Protein AF-Q2LUS8-F1 (afdb_monomer)

Structure (mmCIF, N/CA/C/O backbone):
data_AF-Q2LUS8-F1
#
_entry.id   AF-Q2LUS8-F1
#
loop_
_atom_site.group_PDB
_atom_site.id
_atom_site.type_symbol
_atom_site.label_atom_id
_atom_site.label_alt_id
_atom_site.label_comp_id
_atom_site.label_asym_id
_atom_site.label_entity_id
_atom_site.label_seq_id
_atom_site.pdbx_PDB_ins_code
_atom_site.Cartn_x
_atom_site.Cartn_y
_atom_site.Cartn_z
_atom_site.occupancy
_atom_site.B_iso_or_equiv
_atom_site.auth_seq_id
_atom_site.auth_comp_id
_atom_site.auth_asym_id
_atom_site.auth_atom_id
_atom_site.pdbx_PDB_model_num
ATOM 1 N N . MET A 1 1 ? 7.870 -76.734 79.890 1.00 42.75 1 MET A N 1
ATOM 2 C CA . MET A 1 1 ? 8.758 -75.684 79.364 1.00 42.75 1 MET A CA 1
ATOM 3 C C . MET A 1 1 ? 8.454 -75.514 77.888 1.00 42.75 1 MET A C 1
ATOM 5 O O . MET A 1 1 ? 8.324 -76.515 77.198 1.00 42.75 1 MET A O 1
ATOM 9 N N . ASP A 1 2 ? 8.284 -74.248 77.516 1.00 36.53 2 ASP A N 1
ATOM 10 C CA . ASP A 1 2 ? 8.376 -73.627 76.187 1.00 36.53 2 ASP A CA 1
ATOM 11 C C . ASP A 1 2 ? 7.211 -73.728 75.176 1.00 36.53 2 ASP A C 1
ATOM 13 O O . ASP A 1 2 ? 7.071 -74.654 74.388 1.00 36.53 2 ASP A O 1
ATOM 17 N N . LEU A 1 3 ? 6.366 -72.685 75.254 1.00 45.69 3 LEU A N 1
ATOM 18 C CA . LEU A 1 3 ? 5.931 -71.745 74.200 1.00 45.69 3 LEU A CA 1
ATOM 19 C C . LEU A 1 3 ? 6.165 -72.134 72.721 1.00 45.69 3 LEU A C 1
ATOM 21 O O . LEU A 1 3 ? 7.303 -72.250 72.280 1.00 45.69 3 LEU A O 1
ATOM 25 N N . SER A 1 4 ? 5.114 -72.067 71.889 1.00 40.78 4 SER A N 1
ATOM 26 C CA . SER A 1 4 ? 4.912 -70.934 70.956 1.00 40.78 4 SER A CA 1
ATOM 27 C C . SER A 1 4 ? 3.807 -71.168 69.903 1.00 40.78 4 SER A C 1
ATOM 29 O O . SER A 1 4 ? 3.606 -72.263 69.391 1.00 40.78 4 SER A O 1
ATOM 31 N N . THR A 1 5 ? 3.176 -70.049 69.526 1.00 45.41 5 THR A N 1
ATOM 32 C CA . THR A 1 5 ? 2.625 -69.746 68.189 1.00 45.41 5 THR A CA 1
ATOM 33 C C . THR A 1 5 ? 1.206 -70.227 67.851 1.00 45.41 5 THR A C 1
ATOM 35 O O . THR A 1 5 ? 0.986 -71.190 67.123 1.00 45.41 5 THR A O 1
ATOM 38 N N . SER A 1 6 ? 0.218 -69.432 68.274 1.00 44.56 6 SER A N 1
ATOM 39 C CA . SER A 1 6 ? -1.113 -69.363 67.662 1.00 44.56 6 SER A CA 1
ATOM 40 C C . SER A 1 6 ? -1.057 -68.585 66.338 1.00 44.56 6 SER A C 1
ATOM 42 O O . SER A 1 6 ? -0.782 -67.384 66.330 1.00 44.56 6 SER A O 1
ATOM 44 N N . ALA A 1 7 ? -1.350 -69.250 65.221 1.00 47.91 7 ALA A N 1
ATOM 45 C CA . ALA A 1 7 ? -1.554 -68.614 63.923 1.00 47.91 7 ALA A CA 1
ATOM 46 C C . ALA A 1 7 ? -2.951 -67.964 63.857 1.00 47.91 7 ALA A C 1
ATOM 48 O O . ALA A 1 7 ? -3.967 -68.653 63.924 1.00 47.91 7 ALA A O 1
ATOM 49 N N . VAL A 1 8 ? -3.005 -66.636 63.716 1.00 59.91 8 VAL A N 1
ATOM 50 C CA . VAL A 1 8 ? -4.236 -65.864 63.459 1.00 59.91 8 VAL A CA 1
ATOM 51 C C . VAL A 1 8 ? -4.336 -65.580 61.947 1.00 59.91 8 VAL A C 1
ATOM 53 O O . VAL A 1 8 ? -3.349 -65.136 61.356 1.00 59.91 8 VAL A O 1
ATOM 56 N N . PRO A 1 9 ? -5.483 -65.833 61.282 1.00 49.66 9 PRO A N 1
ATOM 57 C CA . PRO A 1 9 ? -5.596 -65.754 59.827 1.00 49.66 9 PRO A CA 1
ATOM 58 C C . PRO A 1 9 ? -5.693 -64.307 59.315 1.00 49.66 9 PRO A C 1
ATOM 60 O O . PRO A 1 9 ? -6.540 -63.513 59.719 1.00 49.66 9 PRO A O 1
ATOM 63 N N . ASN A 1 10 ? -4.825 -63.988 58.356 1.00 56.81 10 ASN A N 1
ATOM 64 C CA . ASN A 1 10 ? -4.546 -62.653 57.827 1.00 56.81 10 ASN A CA 1
ATOM 65 C C . ASN A 1 10 ? -5.440 -62.294 56.611 1.00 56.81 10 ASN A C 1
ATOM 67 O O . ASN A 1 10 ? -4.949 -61.911 55.550 1.00 56.81 10 ASN A O 1
ATOM 71 N N . SER A 1 11 ? -6.764 -62.475 56.711 1.00 56.03 11 SER A N 1
ATOM 72 C CA . SER A 1 11 ? -7.707 -62.273 55.584 1.00 56.03 11 SER A CA 1
ATOM 73 C C . SER A 1 11 ? -8.460 -60.934 55.607 1.00 56.03 11 SER A C 1
ATOM 75 O O . SER A 1 11 ? -9.005 -60.509 54.588 1.00 56.03 11 SER A O 1
ATOM 77 N N . VAL A 1 12 ? -8.453 -60.221 56.738 1.00 56.09 12 VAL A N 1
ATOM 78 C CA . VAL A 1 12 ? -9.223 -58.974 56.923 1.00 56.09 12 VAL A CA 1
ATOM 79 C C . VAL A 1 12 ? -8.553 -57.767 56.249 1.00 56.09 12 VAL A C 1
ATOM 81 O O . VAL A 1 12 ? -9.235 -56.857 55.775 1.00 56.09 12 VAL A O 1
ATOM 84 N N . HIS A 1 13 ? -7.221 -57.771 56.128 1.00 52.59 13 HIS A N 1
ATOM 85 C CA . HIS A 1 13 ? -6.472 -56.665 55.523 1.00 52.59 13 HIS A CA 1
ATOM 86 C C . HIS A 1 13 ? -6.727 -56.536 54.010 1.00 52.59 13 HIS A C 1
ATOM 88 O O . HIS A 1 13 ? -6.965 -55.432 53.525 1.00 52.59 13 HIS A O 1
ATOM 94 N N . LYS A 1 14 ? -6.794 -57.647 53.262 1.00 50.94 14 LYS A N 1
ATOM 95 C CA . LYS A 1 14 ? -6.906 -57.643 51.787 1.00 50.94 14 LYS A CA 1
ATOM 96 C C . LYS A 1 14 ? -8.227 -57.045 51.268 1.00 50.94 14 LYS A C 1
ATOM 98 O O . LYS A 1 14 ? -8.235 -56.336 50.266 1.00 50.94 14 LYS A O 1
ATOM 103 N N . ILE A 1 15 ? -9.332 -57.265 51.988 1.00 57.66 15 ILE A N 1
ATOM 104 C CA . ILE A 1 15 ? -10.677 -56.774 51.626 1.00 57.66 15 ILE A CA 1
ATOM 105 C C . ILE A 1 15 ? -10.794 -55.253 51.838 1.00 57.66 15 ILE A C 1
ATOM 107 O O . ILE A 1 15 ? -11.500 -54.567 51.094 1.00 57.66 15 ILE A O 1
ATOM 111 N N . ARG A 1 16 ? -10.082 -54.708 52.837 1.00 57.47 16 ARG A N 1
ATOM 112 C CA . ARG A 1 16 ? -10.076 -53.269 53.138 1.00 57.47 16 ARG A CA 1
ATOM 113 C C . ARG A 1 16 ? -9.370 -52.474 52.031 1.00 57.47 16 ARG A C 1
ATOM 115 O O . ARG A 1 16 ? -9.898 -51.442 51.629 1.00 57.47 16 ARG A O 1
ATOM 122 N N . TYR A 1 17 ? -8.249 -52.971 51.496 1.00 56.69 17 TYR A N 1
ATOM 123 C CA . TYR A 1 17 ? -7.491 -52.295 50.429 1.00 56.69 17 TYR A CA 1
ATOM 124 C C . TYR A 1 17 ? -8.217 -52.294 49.074 1.00 56.69 17 TYR A C 1
ATOM 126 O O . TYR A 1 17 ? -8.206 -51.277 48.392 1.00 56.69 17 TYR A O 1
ATOM 134 N N . GLU A 1 18 ? -8.927 -53.368 48.714 1.00 61.41 18 GLU A N 1
ATOM 135 C CA . GLU A 1 18 ? -9.781 -53.433 47.510 1.00 61.41 18 GLU A CA 1
ATOM 136 C C . GLU A 1 18 ? -10.889 -52.366 47.517 1.00 61.41 18 GLU A C 1
ATOM 138 O O . GLU A 1 18 ? -11.109 -51.671 46.524 1.00 61.41 18 GLU A O 1
ATOM 143 N N . LYS A 1 19 ? -11.587 -52.209 48.652 1.00 63.19 19 LYS A N 1
ATOM 144 C CA . LYS A 1 19 ? -12.642 -51.194 48.803 1.00 63.19 19 LYS A CA 1
ATOM 145 C C . LYS A 1 19 ? -12.072 -49.775 48.847 1.00 63.19 19 LYS A C 1
ATOM 147 O O . LYS A 1 19 ? -12.666 -48.877 48.258 1.00 63.19 19 LYS A O 1
ATOM 152 N N . LEU A 1 20 ? -10.923 -49.582 49.497 1.00 67.19 20 LEU A N 1
ATOM 153 C CA . LEU A 1 20 ? -10.259 -48.280 49.591 1.00 67.19 20 LEU A CA 1
ATOM 154 C C . LEU A 1 20 ? -9.717 -47.818 48.229 1.00 67.19 20 LEU A C 1
ATOM 156 O O . LEU A 1 20 ? -9.876 -46.654 47.880 1.00 67.19 20 LEU A O 1
ATOM 160 N N . ASN A 1 21 ? -9.168 -48.736 47.426 1.00 66.12 21 ASN A N 1
ATOM 161 C CA . ASN A 1 21 ? -8.675 -48.438 46.081 1.00 66.12 21 ASN A CA 1
ATOM 162 C C . ASN A 1 21 ? -9.827 -48.148 45.103 1.00 66.12 21 ASN A C 1
ATOM 164 O O . ASN A 1 21 ? -9.729 -47.236 44.291 1.00 66.12 21 ASN A O 1
ATOM 168 N N . LYS A 1 22 ? -10.968 -48.844 45.233 1.00 71.31 22 LYS A N 1
ATOM 169 C CA . LYS A 1 22 ? -12.183 -48.541 44.452 1.00 71.31 22 LYS A CA 1
ATOM 170 C C . LYS A 1 22 ? -12.747 -47.156 44.777 1.00 71.31 22 LYS A C 1
ATOM 172 O O . LYS A 1 22 ? -13.103 -46.427 43.859 1.00 71.31 22 LYS A O 1
ATOM 177 N N . ILE A 1 23 ? -12.774 -46.764 46.053 1.00 78.69 23 ILE A N 1
ATOM 178 C CA . ILE A 1 23 ? -13.203 -45.418 46.469 1.00 78.69 23 ILE A CA 1
ATOM 179 C C . ILE A 1 23 ? -12.213 -44.349 45.979 1.00 78.69 23 ILE A C 1
ATOM 181 O O . ILE A 1 23 ? -12.643 -43.315 45.476 1.00 78.69 23 ILE A O 1
ATOM 185 N N . LEU A 1 24 ? -10.904 -44.616 46.048 1.00 76.06 24 LEU A N 1
ATOM 186 C CA . LEU A 1 24 ? -9.863 -43.717 45.542 1.00 76.06 24 LEU A CA 1
ATOM 187 C C . LEU A 1 24 ? -9.954 -43.529 44.017 1.00 76.06 24 LEU A C 1
ATOM 189 O O . LEU A 1 24 ? -9.860 -42.403 43.535 1.00 76.06 24 LEU A O 1
ATOM 193 N N . CYS A 1 25 ? -10.208 -44.602 43.261 1.00 69.94 25 CYS A N 1
ATOM 194 C CA . CYS A 1 25 ? -10.426 -44.532 41.816 1.00 69.94 25 CYS A CA 1
ATOM 195 C C . CYS A 1 25 ? -11.692 -43.741 41.464 1.00 69.94 25 CYS A C 1
ATOM 197 O O . CYS A 1 25 ? -11.656 -42.924 40.550 1.00 69.94 25 CYS A O 1
ATOM 199 N N . VAL A 1 26 ? -12.794 -43.929 42.198 1.00 77.69 26 VAL A N 1
ATOM 200 C CA . VAL A 1 26 ? -14.031 -43.161 41.970 1.00 77.69 26 VAL A CA 1
ATOM 201 C C . VAL A 1 26 ? -13.826 -41.676 42.294 1.00 77.69 26 VAL A C 1
ATOM 203 O O . VAL A 1 26 ? -14.297 -40.829 41.541 1.00 77.69 26 VAL A O 1
ATOM 206 N N . LEU A 1 27 ? -13.063 -41.346 43.343 1.00 72.75 27 LEU A N 1
ATOM 207 C CA . LEU A 1 27 ? -12.719 -39.963 43.694 1.00 72.75 27 LEU A CA 1
ATOM 208 C C . LEU A 1 27 ? -11.834 -39.294 42.623 1.00 72.75 27 LEU A C 1
ATOM 210 O O . LEU A 1 27 ? -12.064 -38.141 42.271 1.00 72.75 27 LEU A O 1
ATOM 214 N N . LEU A 1 28 ? -10.863 -40.027 42.064 1.00 67.75 28 LEU A N 1
ATOM 215 C CA . LEU A 1 28 ? -10.000 -39.560 40.969 1.00 67.75 28 LEU A CA 1
ATOM 216 C C . LEU A 1 28 ? -10.775 -39.332 39.662 1.00 67.75 28 LEU A C 1
ATOM 218 O O . LEU A 1 28 ? -10.501 -38.370 38.948 1.00 67.75 28 LEU A O 1
ATOM 222 N N . ILE A 1 29 ? -11.771 -40.172 39.368 1.00 70.81 29 ILE A N 1
ATOM 223 C CA . ILE A 1 29 ? -12.634 -40.020 38.186 1.00 70.81 29 ILE A CA 1
ATOM 224 C C . ILE A 1 29 ? -13.605 -38.840 38.363 1.00 70.81 29 ILE A C 1
ATOM 226 O O . ILE A 1 29 ? -13.827 -38.084 37.418 1.00 70.81 29 ILE A O 1
ATOM 230 N N . LEU A 1 30 ? -14.135 -38.626 39.573 1.00 65.94 30 LEU A N 1
ATOM 231 C CA . LEU A 1 30 ? -15.033 -37.505 39.876 1.00 65.94 30 LEU A CA 1
ATOM 232 C C . LEU A 1 30 ? -14.304 -36.148 39.838 1.00 65.94 30 LEU A C 1
ATOM 234 O O . LEU A 1 30 ? -14.882 -35.153 39.408 1.00 65.94 30 LEU A O 1
ATOM 238 N N . LEU A 1 31 ? -13.025 -36.114 40.231 1.00 64.06 31 LEU A N 1
ATOM 239 C CA . LEU A 1 31 ? -12.189 -34.910 40.180 1.00 64.06 31 LEU A CA 1
ATOM 240 C C . LEU A 1 31 ? -11.761 -34.551 38.743 1.00 64.06 31 LEU A C 1
ATOM 242 O O . LEU A 1 31 ? -11.597 -33.376 38.427 1.00 64.06 31 LEU A O 1
ATOM 246 N N . GLY A 1 32 ? -11.637 -35.543 37.854 1.00 59.97 32 GLY A N 1
ATOM 247 C CA . GLY A 1 32 ? -11.350 -35.328 36.431 1.00 59.97 32 GLY A CA 1
ATOM 248 C C . GLY A 1 32 ? -12.533 -34.777 35.624 1.00 59.97 32 GLY A C 1
ATOM 249 O O . GLY A 1 32 ? -12.320 -34.128 34.603 1.00 59.97 32 GLY A O 1
ATOM 250 N N . LEU A 1 33 ? -13.772 -34.985 36.087 1.00 61.69 33 LEU A N 1
ATOM 251 C CA . LEU A 1 33 ? -14.990 -34.544 35.391 1.00 61.69 33 LEU A CA 1
ATOM 252 C C . LEU A 1 33 ? -15.365 -33.073 35.663 1.00 61.69 33 LEU A C 1
ATOM 254 O O . LEU A 1 33 ? -16.244 -32.532 34.998 1.00 61.69 33 LEU A O 1
ATOM 258 N N . ALA A 1 34 ? -14.710 -32.426 36.632 1.00 53.97 34 ALA A N 1
ATOM 259 C CA . ALA A 1 34 ? -14.993 -31.050 37.043 1.00 53.97 34 ALA A CA 1
ATOM 260 C C . ALA A 1 34 ? -14.075 -30.003 36.389 1.00 53.97 34 ALA A C 1
ATOM 262 O O . ALA A 1 34 ? -14.151 -28.828 36.742 1.00 53.97 34 ALA A O 1
ATOM 263 N N . CYS A 1 35 ? -13.215 -30.398 35.447 1.00 55.38 35 CYS A N 1
ATOM 264 C CA . CYS A 1 35 ? -12.442 -29.443 34.666 1.00 55.38 35 CYS A CA 1
ATOM 265 C C . CYS A 1 35 ? -13.260 -29.063 33.423 1.00 55.38 35 CYS A C 1
ATOM 267 O O . CYS A 1 35 ? -13.308 -29.854 32.475 1.00 55.38 35 CYS A O 1
ATOM 269 N N . PRO A 1 36 ? -13.928 -27.892 33.378 1.00 56.94 36 PRO A N 1
ATOM 270 C CA . PRO A 1 36 ? -14.343 -27.359 32.099 1.00 56.94 36 PRO A CA 1
ATOM 271 C C . PRO A 1 36 ? -13.056 -27.121 31.309 1.00 56.94 36 PRO A C 1
ATOM 2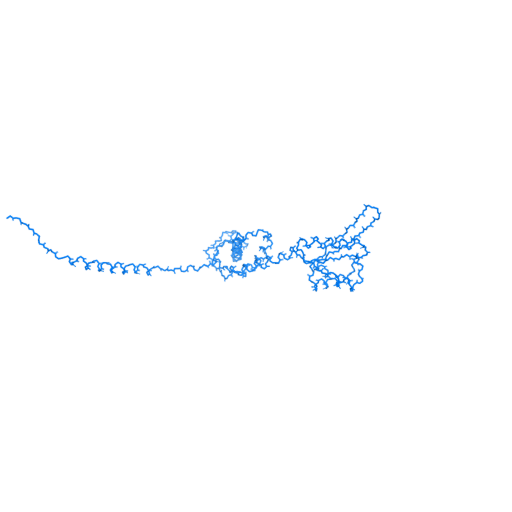73 O O . PRO A 1 36 ? -12.282 -26.211 31.602 1.00 56.94 36 PRO A O 1
ATOM 276 N N . VAL A 1 37 ? -12.805 -27.978 30.320 1.00 58.34 37 VAL A N 1
ATOM 277 C CA . VAL A 1 37 ? -11.889 -27.685 29.220 1.00 58.34 37 VAL A CA 1
ATOM 278 C C . VAL A 1 37 ? -12.511 -26.510 28.482 1.00 58.34 37 VAL A C 1
ATOM 280 O O . VAL A 1 37 ? -13.276 -26.659 27.530 1.00 58.34 37 VAL A O 1
ATOM 283 N N . SER A 1 38 ? -12.250 -25.314 29.000 1.00 57.94 38 SER A N 1
ATOM 284 C CA . SER A 1 38 ? -12.479 -24.071 28.298 1.00 57.94 38 SER A CA 1
ATOM 285 C C . SER A 1 38 ? -11.564 -24.133 27.090 1.00 57.94 38 SER A C 1
ATOM 287 O O . SER A 1 38 ? -10.375 -23.834 27.180 1.00 57.94 38 SER A O 1
ATOM 289 N N . ASN A 1 39 ? -12.109 -24.604 25.968 1.00 52.81 39 ASN A N 1
ATOM 290 C CA . ASN A 1 39 ? -11.510 -24.417 24.663 1.00 52.81 39 ASN A CA 1
ATOM 291 C C . ASN A 1 39 ? -11.383 -22.906 24.478 1.00 52.81 39 ASN A C 1
ATOM 293 O O . ASN A 1 39 ? -12.320 -22.238 24.038 1.00 52.81 39 ASN A O 1
ATOM 297 N N . ALA A 1 40 ? -10.229 -22.362 24.858 1.00 46.66 40 ALA A N 1
ATOM 298 C CA . ALA A 1 40 ? -9.765 -21.086 24.369 1.00 46.66 40 ALA A CA 1
ATOM 299 C C . ALA A 1 40 ? -9.553 -21.288 22.870 1.00 46.66 40 ALA A C 1
ATOM 301 O O . ALA A 1 40 ? -8.467 -21.629 22.405 1.00 46.66 40 ALA A O 1
ATOM 302 N N . TYR A 1 41 ? -10.640 -21.153 22.107 1.00 48.94 41 TYR A N 1
ATOM 303 C CA . TYR A 1 41 ? -10.535 -20.801 20.708 1.00 48.94 41 TYR A CA 1
ATOM 304 C C . TYR A 1 41 ? -9.582 -19.619 20.676 1.00 48.94 41 TYR A C 1
ATOM 306 O O . TYR A 1 41 ? -9.842 -18.617 21.341 1.00 48.94 41 TYR A O 1
ATOM 314 N N . ALA A 1 42 ? -8.465 -19.777 19.970 1.00 50.34 42 ALA A N 1
ATOM 315 C CA . ALA A 1 42 ? -7.565 -18.692 19.641 1.00 50.34 42 ALA A CA 1
ATOM 316 C C . ALA A 1 42 ? -8.385 -17.644 18.881 1.00 50.34 42 ALA A C 1
ATOM 318 O O . ALA A 1 42 ? -8.548 -17.706 17.664 1.00 50.34 42 ALA A O 1
ATOM 319 N N . ARG A 1 43 ? -9.032 -16.755 19.630 1.00 55.66 43 ARG A N 1
ATOM 320 C CA . ARG A 1 43 ? -9.798 -15.653 19.094 1.00 55.66 43 ARG A CA 1
ATOM 321 C C . ARG A 1 43 ? -8.779 -14.555 18.877 1.00 55.66 43 ARG A C 1
ATOM 323 O O . ARG A 1 43 ? -8.037 -14.218 19.796 1.00 55.66 43 ARG A O 1
ATOM 330 N N . ASN A 1 44 ? -8.711 -14.036 17.657 1.00 71.00 44 ASN A N 1
ATOM 331 C CA . ASN A 1 44 ? -7.841 -12.916 17.307 1.00 71.00 44 ASN A CA 1
ATOM 332 C C . ASN A 1 44 ? -8.444 -11.615 17.859 1.00 71.00 44 ASN A C 1
ATOM 334 O O . ASN A 1 44 ? -8.741 -10.680 17.115 1.00 71.00 44 ASN A O 1
ATOM 338 N N . GLN A 1 45 ? -8.678 -11.604 19.170 1.00 84.62 45 GLN A N 1
ATOM 339 C CA . GLN A 1 45 ? -9.166 -10.470 19.923 1.00 84.62 45 GLN A CA 1
ATOM 340 C C . GLN A 1 45 ? -7.988 -9.594 20.307 1.00 84.62 45 GLN A C 1
ATOM 342 O O . GLN A 1 45 ? -6.999 -10.060 20.873 1.00 84.62 45 GLN A O 1
ATOM 347 N N . VAL A 1 46 ? -8.099 -8.312 19.981 1.00 90.88 46 VAL A N 1
ATOM 348 C CA . VAL A 1 46 ? -7.111 -7.307 20.349 1.00 90.88 46 VAL A CA 1
ATOM 349 C C . VAL A 1 46 ? -7.802 -6.169 21.064 1.00 90.88 46 VAL A C 1
ATOM 351 O O . VAL A 1 46 ? -8.790 -5.614 20.584 1.00 90.88 46 VAL A O 1
ATOM 354 N N . THR A 1 47 ? -7.247 -5.811 22.216 1.00 92.62 47 THR A N 1
ATOM 355 C CA . THR A 1 47 ? -7.687 -4.653 22.984 1.00 92.62 47 THR A CA 1
ATOM 356 C C . THR A 1 47 ? -6.977 -3.399 22.490 1.00 92.62 47 THR A C 1
ATOM 358 O O . THR A 1 47 ? -5.742 -3.358 22.382 1.00 92.62 47 THR A O 1
ATOM 361 N N . ALA A 1 48 ? -7.742 -2.353 22.200 1.00 93.31 48 ALA A N 1
ATOM 362 C CA . ALA A 1 48 ? -7.216 -1.074 21.752 1.00 93.31 48 ALA A CA 1
ATOM 363 C C . ALA A 1 48 ? -7.985 0.098 22.347 1.00 93.31 48 ALA A C 1
ATOM 365 O O . ALA A 1 48 ? -9.201 0.041 22.516 1.00 93.31 48 ALA A O 1
ATOM 366 N N . ASP A 1 49 ? -7.243 1.165 22.613 1.00 94.31 49 ASP A N 1
ATOM 367 C CA . ASP A 1 49 ? -7.781 2.416 23.121 1.00 94.31 49 ASP A CA 1
ATOM 368 C C . ASP A 1 49 ? -7.929 3.395 21.966 1.00 94.31 49 ASP A C 1
ATOM 370 O O . ASP A 1 49 ? -7.105 3.400 21.050 1.00 94.31 49 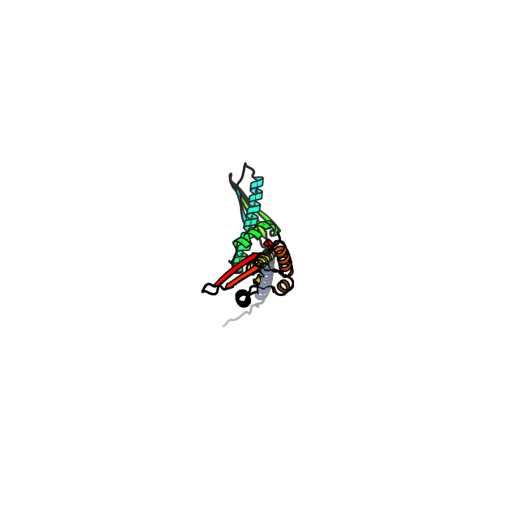ASP A O 1
ATOM 374 N N . GLY A 1 50 ? -8.962 4.223 22.007 1.00 92.94 50 GLY A N 1
ATOM 375 C CA . GLY A 1 50 ? -9.184 5.299 21.057 1.00 92.94 50 GLY A CA 1
ATOM 376 C C . GLY A 1 50 ? -9.643 6.560 21.755 1.00 92.94 50 GLY A C 1
ATOM 377 O O . GLY A 1 50 ? -10.298 6.512 22.796 1.00 92.94 50 GLY A O 1
ATOM 378 N N . MET A 1 51 ? -9.266 7.695 21.177 1.00 93.00 51 MET A N 1
ATOM 379 C CA . MET A 1 51 ? -9.541 9.012 21.739 1.00 93.00 51 MET A CA 1
ATOM 380 C C . MET A 1 51 ? -10.096 9.949 20.675 1.00 93.00 51 MET A C 1
ATOM 382 O O . MET A 1 51 ? -9.698 9.894 19.509 1.00 93.00 51 MET A O 1
ATOM 386 N N . ALA A 1 52 ? -10.994 10.839 21.084 1.00 92.19 52 ALA A N 1
ATOM 387 C CA . ALA A 1 52 ? -11.487 11.919 20.244 1.00 92.19 52 ALA A CA 1
ATOM 388 C C . ALA A 1 52 ? -11.804 13.168 21.065 1.00 92.19 52 ALA A C 1
ATOM 390 O O . ALA A 1 52 ? -12.349 13.088 22.164 1.00 92.19 52 ALA A O 1
ATOM 391 N N . THR A 1 53 ? -11.497 14.333 20.500 1.00 90.19 53 THR A N 1
ATOM 392 C CA . THR A 1 53 ? -11.820 15.628 21.104 1.00 90.19 53 THR A CA 1
ATOM 393 C C . THR A 1 53 ? -13.318 15.905 21.023 1.00 90.19 53 THR A C 1
ATOM 395 O O . THR A 1 53 ? -13.955 15.679 19.985 1.00 90.19 53 THR A O 1
ATOM 398 N N . ILE A 1 54 ? -13.879 16.428 22.111 1.00 85.75 54 ILE A N 1
ATOM 399 C CA . ILE A 1 54 ? -15.281 16.832 22.184 1.00 85.75 54 ILE A CA 1
ATOM 400 C C . ILE A 1 54 ? -15.398 18.255 21.631 1.00 85.75 54 ILE A C 1
ATOM 402 O O . ILE A 1 54 ? -14.949 19.220 22.235 1.00 85.75 54 ILE A O 1
ATOM 406 N N . HIS A 1 55 ? -16.034 18.412 20.469 1.00 84.31 55 HIS A N 1
ATOM 407 C CA . HIS A 1 55 ? -16.309 19.736 19.903 1.00 84.31 55 HIS A CA 1
ATOM 408 C C . HIS A 1 55 ? -17.760 20.144 20.161 1.00 84.31 55 HIS A C 1
ATOM 410 O O . HIS A 1 55 ? -18.683 19.391 19.848 1.00 84.31 55 HIS A O 1
ATOM 416 N N . ASN A 1 56 ? -17.969 21.358 20.684 1.00 81.00 56 ASN A N 1
ATOM 417 C CA . ASN A 1 56 ? -19.295 21.947 20.925 1.00 81.00 56 ASN A CA 1
ATOM 418 C C . ASN A 1 56 ? -20.217 21.069 21.797 1.00 81.00 56 ASN A C 1
ATOM 420 O O . ASN A 1 56 ? -21.407 20.952 21.508 1.00 81.00 56 ASN A O 1
ATOM 424 N N . SER A 1 57 ? -19.661 20.398 22.813 1.00 77.81 57 SER A N 1
ATOM 425 C CA . SER A 1 57 ? -20.396 19.490 23.715 1.00 77.81 57 SER A CA 1
ATOM 426 C C . SER A 1 57 ? -21.116 18.326 23.010 1.00 77.81 57 SER A C 1
ATOM 428 O O . SER A 1 57 ? -22.027 17.718 23.572 1.00 77.81 57 SER A O 1
ATOM 430 N N . ARG A 1 58 ? -20.705 17.978 21.782 1.00 83.00 58 ARG A N 1
ATOM 431 C CA . ARG A 1 58 ? -21.260 16.854 21.012 1.00 83.00 58 ARG A CA 1
ATOM 432 C C . ARG A 1 58 ? -20.571 15.542 21.379 1.00 83.00 58 ARG A C 1
ATOM 434 O O . ARG A 1 58 ? -19.672 15.074 20.679 1.00 83.00 58 ARG A O 1
ATOM 441 N N . MET A 1 59 ? -20.977 14.977 22.516 1.00 83.25 59 MET A N 1
ATOM 442 C CA . MET A 1 59 ? -20.431 13.716 23.037 1.00 83.25 59 MET A CA 1
ATOM 443 C C . MET A 1 59 ? -20.752 12.507 22.150 1.00 83.25 59 MET A C 1
ATOM 445 O O . MET A 1 59 ? -19.950 11.585 22.071 1.00 83.25 59 MET A O 1
ATOM 449 N N . ASP A 1 60 ? -21.886 12.530 21.452 1.00 86.75 60 ASP A N 1
ATOM 450 C CA . ASP A 1 60 ? -22.295 11.529 20.462 1.00 86.75 60 ASP A CA 1
ATOM 451 C C . ASP A 1 60 ? -21.244 11.373 19.352 1.00 86.75 60 ASP A C 1
ATOM 453 O O . ASP A 1 60 ? -20.709 10.288 19.131 1.00 86.75 60 ASP A O 1
ATOM 457 N N . ILE A 1 61 ? -20.859 12.489 18.727 1.00 89.06 61 ILE A N 1
ATOM 458 C CA . ILE A 1 61 ? -19.850 12.500 17.662 1.00 89.06 61 ILE A CA 1
ATOM 459 C C . ILE A 1 61 ? -18.474 12.115 18.204 1.00 89.06 61 ILE A C 1
ATOM 461 O O . ILE A 1 61 ? -17.709 11.431 17.522 1.00 89.06 61 ILE A O 1
ATOM 465 N N . ALA A 1 62 ? -18.127 12.587 19.403 1.00 90.44 62 ALA A N 1
ATOM 466 C CA . ALA A 1 62 ? -16.845 12.263 20.014 1.00 90.44 62 ALA A CA 1
ATOM 467 C C . ALA A 1 62 ? -16.738 10.763 20.316 1.00 90.44 62 ALA A C 1
ATOM 469 O O . ALA A 1 62 ? -15.707 10.163 20.028 1.00 90.44 62 ALA A O 1
ATOM 470 N N . ARG A 1 63 ? -17.815 10.136 20.801 1.00 91.19 63 ARG A N 1
ATOM 471 C CA . ARG A 1 63 ? -17.875 8.690 21.031 1.00 91.19 63 ARG A CA 1
ATOM 472 C C . ARG A 1 63 ? -17.669 7.906 19.741 1.00 91.19 63 ARG A C 1
ATOM 474 O O . ARG A 1 63 ? -16.793 7.045 19.701 1.00 91.19 63 ARG A O 1
ATOM 481 N N . ASP A 1 64 ? -18.403 8.241 18.683 1.00 91.75 64 ASP A N 1
ATOM 482 C CA . ASP A 1 64 ? -18.276 7.559 17.389 1.00 91.75 64 ASP A CA 1
ATOM 483 C C . ASP A 1 64 ? -16.855 7.694 16.821 1.00 91.75 64 ASP A C 1
ATOM 485 O O . ASP A 1 64 ? -16.252 6.716 16.378 1.00 91.75 64 ASP A O 1
ATOM 489 N N . LYS A 1 65 ? -16.262 8.892 16.918 1.00 92.31 65 LYS A N 1
ATOM 490 C CA . LYS A 1 65 ? -14.872 9.130 16.504 1.00 92.31 65 LYS A CA 1
ATOM 491 C C . LYS A 1 65 ? -13.854 8.386 17.366 1.00 92.31 65 LYS A C 1
ATOM 493 O O . LYS A 1 65 ? -12.855 7.911 16.830 1.00 92.31 65 LYS A O 1
ATOM 498 N N . ALA A 1 66 ? -14.075 8.294 18.676 1.00 93.50 66 ALA A N 1
ATOM 499 C CA . ALA A 1 66 ? -13.197 7.558 19.580 1.00 93.50 66 ALA A CA 1
ATOM 500 C C . ALA A 1 66 ? -13.247 6.053 19.282 1.00 93.50 66 ALA A C 1
ATOM 502 O O . ALA A 1 66 ? -12.206 5.402 19.283 1.00 93.50 66 ALA A O 1
ATOM 503 N N . ILE A 1 67 ? -14.425 5.517 18.942 1.00 92.50 67 ILE A N 1
ATOM 504 C CA . ILE A 1 67 ? -14.587 4.130 18.487 1.00 92.50 67 ILE A CA 1
ATOM 505 C C . ILE A 1 67 ? -13.855 3.908 17.158 1.00 92.50 67 ILE A C 1
ATOM 507 O O . ILE A 1 67 ? -13.065 2.970 17.060 1.00 92.50 67 ILE A O 1
ATOM 511 N N . ASP A 1 68 ? -14.051 4.776 16.160 1.00 92.06 68 ASP A N 1
ATOM 512 C CA . ASP A 1 68 ? -13.333 4.703 14.876 1.00 92.06 68 ASP A CA 1
ATOM 513 C C . ASP A 1 68 ? -11.803 4.755 15.087 1.00 92.06 68 ASP A C 1
ATOM 515 O O . ASP A 1 68 ? -11.043 4.023 14.444 1.00 92.06 68 ASP A O 1
ATOM 519 N N . ASN A 1 69 ? -11.336 5.590 16.022 1.00 93.44 69 ASN A N 1
ATOM 520 C CA . ASN A 1 69 ? -9.926 5.670 16.397 1.00 93.44 69 ASN A CA 1
ATOM 521 C C . ASN A 1 69 ? -9.437 4.376 17.071 1.00 93.44 69 ASN A C 1
ATOM 523 O O . ASN A 1 69 ? -8.403 3.841 16.679 1.00 93.44 69 ASN A O 1
ATOM 527 N N . ALA A 1 70 ? -10.202 3.822 18.015 1.00 93.56 70 ALA A N 1
ATOM 528 C CA . ALA A 1 70 ? -9.863 2.575 18.699 1.00 93.56 70 ALA A CA 1
ATOM 529 C C . ALA A 1 70 ? -9.781 1.394 17.715 1.00 93.56 70 ALA A C 1
ATOM 531 O O . ALA A 1 70 ? -8.855 0.586 17.776 1.00 93.56 70 ALA A O 1
ATOM 532 N N . GLN A 1 71 ? -10.708 1.327 16.755 1.00 91.12 71 GLN A N 1
ATOM 533 C CA . GLN A 1 71 ? -10.712 0.339 15.674 1.00 91.12 71 GLN A CA 1
ATOM 534 C C . GLN A 1 71 ? -9.459 0.432 14.799 1.00 91.12 71 GLN A C 1
ATOM 536 O O . GLN A 1 71 ? -8.836 -0.585 14.481 1.00 91.12 71 GLN A O 1
ATOM 541 N N . ARG A 1 72 ? -9.061 1.655 14.429 1.00 92.12 72 ARG A N 1
ATOM 542 C CA . ARG A 1 72 ? -7.824 1.902 13.680 1.00 92.12 72 ARG A CA 1
ATOM 543 C C . ARG A 1 72 ? -6.602 1.434 14.473 1.00 92.12 72 ARG A C 1
ATOM 545 O O . ARG A 1 72 ? -5.796 0.673 13.941 1.00 92.12 72 ARG A O 1
ATOM 552 N N . ASN A 1 73 ? -6.525 1.796 15.752 1.00 92.38 73 ASN A N 1
ATOM 553 C CA . ASN A 1 73 ? -5.424 1.422 16.640 1.00 92.38 73 ASN A CA 1
ATOM 554 C C . ASN A 1 73 ? -5.343 -0.101 16.852 1.00 92.38 73 ASN A C 1
ATOM 556 O O . ASN A 1 73 ? -4.249 -0.659 16.934 1.00 92.38 73 ASN A O 1
ATOM 560 N N . ALA A 1 74 ? -6.479 -0.805 16.893 1.00 91.81 74 ALA A N 1
ATOM 561 C CA . ALA A 1 74 ? -6.507 -2.266 16.981 1.00 91.81 74 ALA A CA 1
ATOM 562 C C . ALA A 1 74 ? -5.839 -2.928 15.765 1.00 91.81 74 ALA A C 1
ATOM 564 O O . ALA A 1 74 ? -5.035 -3.849 15.916 1.00 91.81 74 ALA A O 1
ATOM 565 N N . ILE A 1 75 ? -6.123 -2.425 14.561 1.00 90.06 75 ILE A N 1
ATOM 566 C CA . ILE A 1 75 ? -5.513 -2.927 13.323 1.00 90.06 75 ILE A CA 1
ATOM 567 C C . ILE A 1 75 ? -4.026 -2.598 13.274 1.00 90.06 75 ILE A C 1
ATOM 569 O O . ILE A 1 75 ? -3.240 -3.467 12.903 1.00 90.06 75 ILE A O 1
ATOM 573 N N . GLU A 1 76 ? -3.621 -1.399 13.701 1.00 88.69 76 GLU A N 1
ATOM 574 C CA . GLU A 1 76 ? -2.204 -1.030 13.801 1.00 88.69 76 GLU A CA 1
ATOM 575 C C . GLU A 1 76 ? -1.429 -1.986 14.715 1.00 88.69 76 GLU A C 1
ATOM 577 O O . GLU A 1 76 ? -0.364 -2.471 14.327 1.00 88.69 76 GLU A O 1
ATOM 582 N N . LYS A 1 77 ? -1.982 -2.333 15.887 1.00 88.88 77 LYS A N 1
ATOM 583 C CA . LYS A 1 77 ? -1.370 -3.312 16.802 1.00 88.88 77 LYS A CA 1
ATOM 584 C C . LYS A 1 77 ? -1.184 -4.673 16.128 1.00 88.88 77 LYS A C 1
ATOM 586 O O . LYS A 1 77 ? -0.088 -5.231 16.170 1.00 88.88 77 LYS A O 1
ATOM 591 N N . VAL A 1 78 ? -2.227 -5.197 15.480 1.00 87.19 78 VAL A N 1
ATOM 592 C CA . VAL A 1 78 ? -2.170 -6.500 14.792 1.00 87.19 78 VAL A CA 1
ATOM 593 C C . VAL A 1 78 ? -1.172 -6.484 13.634 1.00 87.19 78 VAL A C 1
ATOM 595 O O . VAL A 1 78 ? -0.369 -7.409 13.494 1.00 87.19 78 VAL A O 1
ATOM 598 N N . MET A 1 79 ? -1.192 -5.433 12.814 1.00 83.50 79 MET A N 1
ATOM 599 C CA . MET A 1 79 ? -0.247 -5.263 11.712 1.00 83.50 79 MET A CA 1
ATOM 600 C C . MET A 1 79 ? 1.194 -5.187 12.212 1.00 83.50 79 MET A C 1
ATOM 602 O O . MET A 1 79 ? 2.065 -5.831 11.632 1.00 83.50 79 MET A O 1
ATOM 606 N N . GLY A 1 80 ? 1.437 -4.445 13.297 1.00 80.44 80 GLY A N 1
ATOM 607 C CA . GLY A 1 80 ? 2.742 -4.368 13.942 1.00 80.44 80 GLY A CA 1
ATOM 608 C C . GLY A 1 80 ? 3.257 -5.760 14.295 1.00 80.44 80 GLY A C 1
ATOM 609 O O . GLY A 1 80 ? 4.333 -6.144 13.845 1.00 80.44 80 GLY A O 1
ATOM 610 N N . VAL A 1 81 ? 2.454 -6.557 15.009 1.00 81.38 81 VAL A N 1
ATOM 611 C CA . VAL A 1 81 ? 2.813 -7.936 15.390 1.00 81.38 81 VAL A CA 1
ATOM 612 C C . VAL A 1 81 ? 3.131 -8.806 14.167 1.00 81.38 81 VAL A C 1
ATOM 614 O O . VAL A 1 81 ? 4.146 -9.505 14.166 1.00 81.38 81 VAL A O 1
ATOM 617 N N . MET A 1 82 ? 2.325 -8.737 13.100 1.00 77.19 82 MET A N 1
ATOM 618 C CA . MET A 1 82 ? 2.592 -9.502 11.873 1.00 77.19 82 MET A CA 1
ATOM 619 C C . MET A 1 82 ? 3.904 -9.089 11.194 1.00 77.19 82 MET A C 1
ATOM 621 O O . MET A 1 82 ? 4.649 -9.948 10.726 1.00 77.19 82 MET A O 1
ATOM 625 N N . ILE A 1 83 ? 4.232 -7.799 11.174 1.00 72.75 83 ILE A N 1
ATOM 626 C CA . ILE A 1 83 ? 5.462 -7.296 10.546 1.00 72.75 83 ILE A CA 1
ATOM 627 C C . ILE A 1 83 ? 6.699 -7.699 11.346 1.00 72.75 83 ILE A C 1
ATOM 629 O O . ILE A 1 83 ? 7.674 -8.169 10.756 1.00 72.75 83 ILE A O 1
ATOM 633 N N . TYR A 1 84 ? 6.649 -7.589 12.678 1.00 64.06 84 TYR A N 1
ATOM 634 C CA . TYR A 1 84 ? 7.739 -8.052 13.542 1.00 64.06 84 TYR A CA 1
ATOM 635 C C . TYR A 1 84 ? 8.036 -9.542 13.336 1.00 64.06 84 TYR A C 1
ATOM 637 O O . TYR A 1 84 ? 9.196 -9.941 13.391 1.00 64.06 84 TYR A O 1
ATOM 645 N N . SER A 1 85 ? 7.018 -10.352 13.024 1.00 62.66 85 SER A N 1
ATOM 646 C CA . SER A 1 85 ? 7.200 -11.779 12.734 1.00 62.66 85 SER A CA 1
ATOM 647 C C . SER A 1 85 ? 7.832 -12.077 11.363 1.00 62.66 85 SER A C 1
ATOM 649 O O . SER A 1 85 ? 8.433 -13.134 11.198 1.00 62.66 85 SER A O 1
ATOM 651 N N . GLY A 1 86 ? 7.720 -11.159 10.392 1.00 62.38 86 GLY A N 1
ATOM 652 C CA . GLY A 1 86 ? 8.158 -11.358 9.001 1.00 62.38 86 GLY A CA 1
ATOM 653 C C . GLY A 1 86 ? 9.438 -10.620 8.585 1.00 62.38 86 GLY A C 1
ATOM 654 O O . GLY A 1 86 ? 9.880 -10.785 7.454 1.00 62.38 86 GLY A O 1
ATOM 655 N N . SER A 1 87 ? 10.035 -9.803 9.464 1.00 56.09 87 SER A N 1
ATOM 656 C CA . SER A 1 87 ? 11.278 -9.038 9.218 1.00 56.09 87 SER A CA 1
ATOM 657 C C . SER A 1 87 ? 11.282 -8.083 8.000 1.00 56.09 87 SER A C 1
ATOM 659 O O . SER A 1 87 ? 12.351 -7.692 7.538 1.00 56.09 87 SER A O 1
ATOM 661 N N . GLU A 1 88 ? 10.127 -7.623 7.504 1.00 58.47 88 GLU A N 1
ATOM 662 C CA . GLU A 1 88 ? 10.053 -6.618 6.425 1.00 58.47 88 GLU A CA 1
ATOM 663 C C . GLU A 1 88 ? 9.764 -5.207 6.970 1.00 58.47 88 GLU A C 1
ATOM 665 O O . GLU A 1 88 ? 8.611 -4.808 7.121 1.00 58.47 88 GLU A O 1
ATOM 670 N N . VAL A 1 89 ? 10.806 -4.411 7.238 1.00 61.00 89 VAL A N 1
ATOM 671 C CA . VAL A 1 89 ? 10.657 -3.010 7.707 1.00 61.00 89 VAL A CA 1
ATOM 672 C C . VAL A 1 89 ? 10.576 -2.003 6.541 1.00 61.00 89 VAL A C 1
ATOM 674 O O . VAL A 1 89 ? 10.273 -0.825 6.729 1.00 61.00 89 VAL A O 1
ATOM 677 N N . GLU A 1 90 ? 10.811 -2.436 5.300 1.00 60.31 90 GLU A N 1
ATOM 678 C CA . GLU A 1 90 ? 10.923 -1.511 4.170 1.00 60.31 90 GLU A CA 1
ATOM 679 C C . GLU A 1 90 ? 9.553 -0.995 3.679 1.00 60.31 90 GLU A C 1
ATOM 681 O O . GLU A 1 90 ? 8.618 -1.759 3.406 1.00 60.31 90 GLU A O 1
ATOM 686 N N . ASN A 1 91 ? 9.445 0.332 3.523 1.00 63.41 91 ASN A N 1
ATOM 687 C CA . ASN A 1 91 ? 8.265 1.056 3.024 1.00 63.41 91 ASN A CA 1
ATOM 688 C C . ASN A 1 91 ? 6.986 0.917 3.883 1.00 63.41 91 ASN A C 1
ATOM 690 O O . ASN A 1 91 ? 5.874 0.958 3.354 1.00 63.41 91 ASN A O 1
ATOM 694 N N . TYR A 1 92 ? 7.136 0.787 5.207 1.00 64.81 92 TYR A N 1
ATOM 695 C CA . TYR A 1 92 ? 6.043 0.632 6.182 1.00 64.81 92 TYR A CA 1
ATOM 696 C C . TYR A 1 92 ? 4.957 1.719 6.093 1.00 64.81 92 TYR A C 1
ATOM 698 O O . TYR A 1 92 ? 3.782 1.398 5.927 1.00 64.81 92 TYR A O 1
ATOM 706 N N . GLN A 1 93 ? 5.343 2.999 6.141 1.00 68.81 93 GLN A N 1
ATOM 707 C CA . GLN A 1 93 ? 4.400 4.125 6.250 1.00 68.81 93 GLN A CA 1
ATOM 708 C C . GLN A 1 93 ? 3.367 4.134 5.109 1.00 68.81 93 GLN A C 1
ATOM 710 O O . GLN A 1 93 ? 2.163 4.154 5.348 1.00 68.81 93 GLN A O 1
ATOM 715 N N . LEU A 1 94 ? 3.824 3.978 3.861 1.00 69.69 94 LEU A N 1
ATOM 716 C CA . LEU A 1 94 ? 2.942 3.975 2.688 1.00 69.69 94 LEU A CA 1
ATOM 717 C C . LEU A 1 94 ? 2.011 2.752 2.624 1.00 69.69 94 LEU A C 1
ATOM 719 O O . LEU A 1 94 ? 0.919 2.840 2.057 1.00 69.69 94 LEU A O 1
ATOM 723 N N . LYS A 1 95 ? 2.439 1.600 3.158 1.00 70.88 95 LYS A N 1
ATOM 724 C CA . LYS A 1 95 ? 1.622 0.374 3.208 1.00 70.88 95 LYS A CA 1
ATOM 725 C C . LYS A 1 95 ? 0.504 0.514 4.245 1.00 70.88 95 LYS A C 1
ATOM 727 O O . LYS A 1 95 ? -0.638 0.145 3.969 1.00 70.88 95 LYS A O 1
ATOM 732 N N . VAL A 1 96 ? 0.838 1.080 5.403 1.00 73.81 96 VAL A N 1
ATOM 733 C CA . VAL A 1 96 ? -0.049 1.252 6.558 1.00 73.81 96 VAL A CA 1
ATOM 734 C C . VAL A 1 96 ? -1.179 2.221 6.250 1.00 73.81 96 VAL A C 1
ATOM 736 O O . VAL A 1 96 ? -2.342 1.855 6.402 1.00 73.81 96 VAL A O 1
ATOM 739 N N . ASP A 1 97 ? -0.872 3.399 5.709 1.00 78.25 97 ASP A N 1
ATOM 740 C CA . ASP A 1 97 ? -1.879 4.443 5.475 1.00 78.25 97 ASP A CA 1
ATOM 741 C C . ASP A 1 97 ? -3.052 3.963 4.610 1.00 78.25 97 ASP A C 1
ATOM 743 O O . ASP A 1 97 ? -4.219 4.285 4.861 1.00 78.25 97 ASP A O 1
ATOM 747 N N . ARG A 1 98 ? -2.762 3.132 3.603 1.00 76.75 98 ARG A N 1
ATOM 748 C CA . ARG A 1 98 ? -3.787 2.579 2.713 1.00 76.75 98 ARG A CA 1
ATOM 749 C C . ARG A 1 98 ? -4.637 1.501 3.383 1.00 76.75 98 ARG A C 1
ATOM 751 O O . ARG A 1 98 ? -5.829 1.438 3.106 1.00 76.75 98 ARG A O 1
ATOM 758 N N . ILE A 1 99 ? -4.052 0.661 4.234 1.00 79.69 99 ILE A N 1
ATOM 759 C CA . ILE A 1 99 ? -4.798 -0.378 4.962 1.00 79.69 99 ILE A CA 1
ATOM 760 C C . ILE A 1 99 ? -5.685 0.266 6.029 1.00 79.69 99 ILE A C 1
ATOM 762 O O . ILE A 1 99 ? -6.858 -0.079 6.142 1.00 79.69 99 ILE A O 1
ATOM 766 N N . LEU A 1 100 ? -5.167 1.267 6.742 1.00 81.00 100 LEU A N 1
ATOM 767 C CA . LEU A 1 100 ? -5.925 2.000 7.754 1.00 81.00 100 LEU A CA 1
ATOM 768 C C . LEU A 1 100 ? -7.068 2.828 7.164 1.00 81.00 100 LEU A C 1
ATOM 770 O O . LEU A 1 100 ? -8.063 3.055 7.844 1.00 81.00 100 LEU A O 1
ATOM 774 N N . SER A 1 101 ? -6.963 3.235 5.896 1.00 81.31 101 SER A N 1
ATOM 775 C CA . SER A 1 101 ? -8.075 3.867 5.170 1.00 81.31 101 SER A CA 1
ATOM 776 C C . SER A 1 101 ? -9.268 2.919 4.963 1.00 81.31 101 SER A C 1
ATOM 778 O O . SER A 1 101 ? -10.392 3.378 4.778 1.00 81.31 101 SER A O 1
ATOM 780 N N . GLU A 1 102 ? -9.043 1.603 5.021 1.00 78.56 102 GLU A N 1
ATOM 781 C CA . GLU A 1 102 ? -10.061 0.552 4.890 1.00 78.56 102 GLU A CA 1
ATOM 782 C C . GLU A 1 102 ? -10.240 -0.246 6.195 1.00 78.56 102 GLU A C 1
ATOM 784 O O . GLU A 1 102 ? -10.769 -1.357 6.179 1.00 78.56 102 GLU A O 1
ATOM 789 N N . SER A 1 103 ? -9.819 0.321 7.333 1.00 75.75 103 SER A N 1
ATOM 790 C CA . SER A 1 103 ? -9.763 -0.335 8.648 1.00 75.75 103 SER A CA 1
ATOM 791 C C . SER A 1 103 ? -11.046 -1.096 9.008 1.00 75.75 103 SER A C 1
ATOM 793 O O . SER A 1 103 ? -11.004 -2.273 9.365 1.00 75.75 103 SER A O 1
ATOM 795 N N . ARG A 1 104 ? -12.209 -0.472 8.807 1.00 77.56 104 ARG A N 1
ATOM 796 C CA . ARG A 1 104 ? -13.525 -1.069 9.096 1.00 77.56 104 ARG A CA 1
ATOM 797 C C . ARG A 1 104 ? -13.788 -2.396 8.375 1.00 77.56 104 ARG A C 1
ATOM 799 O O . ARG A 1 104 ? -14.533 -3.218 8.890 1.00 77.56 104 ARG A O 1
ATOM 806 N N . GLY A 1 105 ? -13.175 -2.635 7.214 1.00 84.00 105 GLY A N 1
ATOM 807 C CA . GLY A 1 105 ? -13.373 -3.860 6.432 1.00 84.00 105 GLY A CA 1
ATOM 808 C C . GLY A 1 105 ? -12.705 -5.113 7.012 1.00 84.00 105 GLY A C 1
ATOM 809 O O . GLY A 1 105 ? -13.018 -6.222 6.574 1.00 84.00 105 GLY A O 1
ATOM 810 N N . PHE A 1 106 ? -11.796 -4.960 7.982 1.00 86.31 106 PHE A N 1
ATOM 811 C CA . PHE A 1 106 ? -11.028 -6.070 8.568 1.00 86.31 106 PHE A CA 1
ATOM 812 C C . PHE A 1 106 ? -11.530 -6.515 9.948 1.00 86.31 106 PHE A C 1
ATOM 814 O O . PHE A 1 106 ? -11.080 -7.543 10.461 1.00 86.31 106 PHE A O 1
ATOM 821 N N . ILE A 1 107 ? -12.460 -5.764 10.538 1.00 88.88 107 ILE A N 1
ATOM 822 C CA . ILE A 1 107 ? -13.033 -6.032 11.859 1.00 88.88 107 ILE A CA 1
ATOM 823 C C . ILE A 1 107 ? -14.313 -6.847 11.669 1.00 88.88 107 ILE A C 1
ATOM 825 O O . ILE A 1 107 ? -15.234 -6.406 10.987 1.00 88.88 107 ILE A O 1
ATOM 829 N N . ASN A 1 108 ? -14.380 -8.040 12.263 1.00 89.88 108 ASN A N 1
ATOM 830 C CA . ASN A 1 108 ? -15.591 -8.866 12.235 1.00 89.88 108 ASN A CA 1
ATOM 831 C C . ASN A 1 108 ? -16.639 -8.352 13.234 1.00 89.88 108 ASN A C 1
ATOM 833 O O . ASN A 1 108 ? -17.838 -8.446 12.989 1.00 89.88 108 ASN A O 1
ATOM 837 N N . GLY A 1 109 ? -16.176 -7.813 14.362 1.00 90.06 109 GLY A N 1
ATOM 838 C CA . GLY A 1 109 ? -16.996 -7.223 15.412 1.00 90.06 109 GLY A CA 1
ATOM 839 C C . GLY A 1 109 ? -16.128 -6.632 16.520 1.00 90.06 109 GLY A C 1
ATOM 840 O O . GLY A 1 109 ? -14.924 -6.883 16.575 1.00 90.06 109 GLY A O 1
ATOM 841 N N . TYR A 1 110 ? -16.730 -5.837 17.400 1.00 92.19 110 TYR A N 1
ATOM 842 C CA . TYR A 1 110 ? -16.056 -5.287 18.574 1.00 92.19 110 TYR A CA 1
ATOM 843 C C . TYR A 1 110 ? -17.020 -5.180 19.758 1.00 92.19 110 TYR A C 1
ATOM 845 O O . TYR A 1 110 ? -18.230 -5.036 19.576 1.00 92.19 110 TYR A O 1
ATOM 853 N N . SER A 1 111 ? -16.471 -5.222 20.966 1.00 93.06 111 SER A N 1
ATOM 854 C CA . SER A 1 111 ? -17.168 -4.936 22.220 1.00 93.06 111 SER A CA 1
ATOM 855 C C . SER A 1 111 ? -16.482 -3.786 22.949 1.00 93.06 111 SER A C 1
ATOM 857 O O . SER A 1 111 ? -15.256 -3.701 22.975 1.00 93.06 111 SER A O 1
ATOM 859 N N . ILE A 1 112 ? -17.269 -2.887 23.538 1.00 93.94 112 ILE A N 1
ATOM 860 C CA . ILE A 1 112 ? -16.748 -1.788 24.358 1.00 93.94 112 ILE A CA 1
ATOM 861 C C . ILE A 1 112 ? -16.492 -2.334 25.764 1.00 93.94 112 ILE A C 1
ATOM 863 O O . ILE A 1 112 ? -17.402 -2.869 26.393 1.00 93.94 112 ILE A O 1
ATOM 867 N N . VAL A 1 113 ? -15.252 -2.212 26.232 1.00 94.00 113 VAL A N 1
ATOM 868 C CA . VAL A 1 113 ? -14.812 -2.669 27.561 1.00 94.00 113 VAL A CA 1
ATOM 869 C C . VAL A 1 113 ? -14.871 -1.521 28.566 1.00 94.00 113 VAL A C 1
ATOM 871 O O . VAL A 1 113 ? -15.225 -1.721 29.724 1.00 94.00 113 VAL A O 1
ATOM 874 N N . SER A 1 114 ? -14.526 -0.314 28.117 1.00 92.19 114 SER A N 1
ATOM 875 C CA . SER A 1 114 ? -14.525 0.897 28.931 1.00 92.19 114 SER A CA 1
ATOM 876 C C . SER A 1 114 ? -14.822 2.109 28.058 1.00 92.19 114 SER A C 1
ATOM 878 O O . SER A 1 114 ? -14.364 2.185 26.918 1.00 92.19 114 SER A O 1
ATOM 880 N N . GLU A 1 115 ? -15.565 3.066 28.598 1.00 91.88 115 GLU A N 1
ATOM 881 C CA . GLU A 1 115 ? -15.766 4.379 27.998 1.00 91.88 115 GLU A CA 1
ATOM 882 C C . GLU A 1 115 ? -15.698 5.448 29.087 1.00 91.88 115 GLU A C 1
ATOM 884 O O . GLU A 1 115 ? -16.224 5.274 30.186 1.00 91.88 115 GLU A O 1
ATOM 889 N N . ASN A 1 116 ? -15.005 6.545 28.797 1.00 89.25 116 ASN A N 1
ATOM 890 C CA . ASN A 1 116 ? -14.873 7.670 29.706 1.00 89.25 116 ASN A CA 1
ATOM 891 C C . ASN A 1 116 ? -14.874 8.977 28.911 1.00 89.25 116 ASN A C 1
ATOM 893 O O . ASN A 1 116 ? -14.095 9.144 27.973 1.00 89.25 116 ASN A O 1
ATOM 897 N N . GLY A 1 117 ? -15.763 9.893 29.279 1.00 82.25 117 GLY A N 1
ATOM 898 C CA . GLY A 1 117 ? -15.812 11.240 28.730 1.00 82.25 117 GLY A CA 1
ATOM 899 C C . GLY A 1 117 ? -15.299 12.221 29.770 1.00 82.25 117 GLY A C 1
ATOM 900 O O . GLY A 1 117 ? -16.034 12.566 30.690 1.00 82.25 117 GLY A O 1
ATOM 901 N N . THR A 1 118 ? -14.059 12.673 29.615 1.00 77.56 118 THR A N 1
ATOM 902 C CA . THR A 1 118 ? -13.537 13.828 30.356 1.00 77.56 118 THR A CA 1
ATOM 903 C C . THR A 1 118 ? -13.801 15.073 29.507 1.00 77.56 118 THR A C 1
ATOM 905 O O . THR A 1 118 ? -13.724 14.973 28.289 1.00 77.56 118 THR A O 1
ATOM 908 N N . ASP A 1 119 ? -14.103 16.228 30.110 1.00 73.44 119 ASP A N 1
ATOM 909 C CA . ASP A 1 119 ? -14.684 17.427 29.460 1.00 73.44 119 ASP A CA 1
ATOM 910 C C . ASP A 1 119 ? -14.194 17.773 28.034 1.00 73.44 119 ASP A C 1
ATOM 912 O O . ASP A 1 119 ? -14.997 18.198 27.204 1.00 73.44 119 ASP A O 1
ATOM 916 N N . ASP A 1 120 ? -12.909 17.574 27.722 1.00 85.94 120 ASP A N 1
ATOM 917 C CA . ASP A 1 120 ? -12.322 17.885 26.408 1.00 85.94 120 ASP A CA 1
ATOM 918 C C . ASP A 1 120 ? -12.038 16.642 25.530 1.00 85.94 120 ASP A C 1
ATOM 920 O O . ASP A 1 120 ? -11.925 16.737 24.306 1.00 85.94 120 ASP A O 1
ATOM 924 N N . VAL A 1 121 ? -11.950 15.443 26.124 1.00 88.62 121 VAL A N 1
ATOM 925 C CA . VAL A 1 121 ? -11.541 14.203 25.440 1.00 88.62 121 VAL A CA 1
ATOM 926 C C . VAL A 1 121 ? -12.414 13.020 25.844 1.00 88.62 121 VAL A C 1
ATOM 928 O O . VAL A 1 121 ? -12.509 12.642 27.012 1.00 88.62 121 VAL A O 1
ATOM 931 N N . TYR A 1 122 ? -12.968 12.359 24.834 1.00 91.19 122 TYR A N 1
ATOM 932 C CA . TYR A 1 122 ? -13.661 11.089 24.974 1.00 91.19 122 TYR A CA 1
ATOM 933 C C . TYR A 1 122 ? -12.697 9.933 24.695 1.00 91.19 122 TYR A C 1
ATOM 935 O O . TYR A 1 122 ? -12.075 9.891 23.634 1.00 91.19 122 TYR A O 1
ATOM 943 N N . THR A 1 123 ? -12.572 9.001 25.639 1.00 92.25 123 THR A N 1
ATOM 944 C CA . THR A 1 123 ? -11.699 7.822 25.563 1.00 92.25 123 THR A CA 1
ATOM 945 C C . THR A 1 123 ? -12.536 6.548 25.595 1.00 92.25 123 THR A C 1
ATOM 947 O O . THR A 1 123 ? -13.423 6.403 26.434 1.00 92.25 123 THR A O 1
ATOM 950 N N . VAL A 1 124 ? -12.242 5.605 24.703 1.00 94.69 124 VAL A N 1
ATOM 951 C CA . VAL A 1 124 ? -12.904 4.296 24.630 1.00 94.69 124 VAL A CA 1
ATOM 952 C C . VAL A 1 124 ? -11.855 3.201 24.549 1.00 94.69 124 VAL A C 1
ATOM 954 O O . VAL A 1 124 ? -10.934 3.292 23.745 1.00 94.69 124 VAL A O 1
ATOM 957 N N . THR A 1 125 ? -12.037 2.137 25.320 1.00 94.94 125 THR A N 1
ATOM 958 C CA . THR A 1 125 ? -11.304 0.881 25.159 1.00 94.94 125 THR A CA 1
ATOM 959 C C . THR A 1 125 ? -12.235 -0.149 24.540 1.00 94.94 125 THR A C 1
ATOM 961 O O . THR A 1 125 ? -13.283 -0.475 25.107 1.00 94.94 125 THR A O 1
ATOM 964 N N . ILE A 1 126 ? -11.848 -0.681 23.382 1.00 94.12 126 ILE A N 1
ATOM 965 C CA . ILE A 1 126 ? -12.574 -1.752 22.701 1.00 94.12 126 ILE A CA 1
ATOM 966 C C . ILE A 1 126 ? -11.769 -3.045 22.716 1.00 94.12 126 ILE A C 1
ATOM 968 O O . ILE A 1 126 ? -10.539 -3.041 22.690 1.00 94.12 126 ILE A O 1
ATOM 972 N N . GLU A 1 127 ? -12.485 -4.154 22.671 1.00 94.06 127 GLU A N 1
ATOM 973 C CA . GLU A 1 127 ? -11.967 -5.460 22.301 1.00 94.06 127 GLU A CA 1
ATOM 974 C C . GLU A 1 127 ? -12.504 -5.795 20.907 1.00 94.0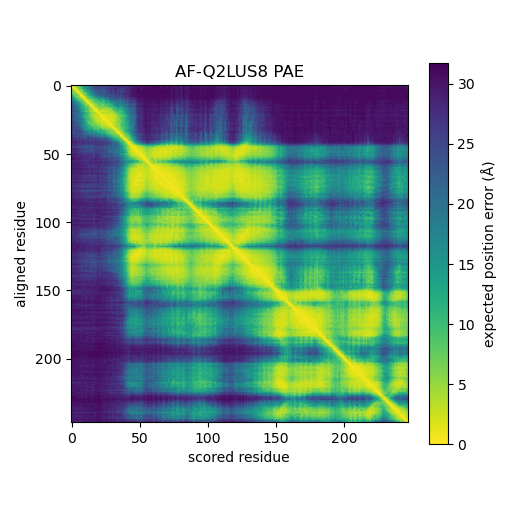6 127 GLU A C 1
ATOM 976 O O . GLU A 1 127 ? -13.710 -5.949 20.714 1.00 94.06 127 GLU A O 1
ATOM 981 N N . ALA A 1 128 ? -11.619 -5.837 19.913 1.00 92.19 128 ALA A N 1
ATOM 982 C CA . ALA A 1 128 ? -11.978 -6.054 18.515 1.00 92.19 128 ALA A CA 1
ATOM 983 C C . ALA A 1 128 ? -11.591 -7.466 18.063 1.00 92.19 128 ALA A C 1
ATOM 985 O O . ALA A 1 128 ? -10.457 -7.889 18.282 1.00 92.19 128 ALA A O 1
ATOM 986 N N . ASP A 1 129 ? -12.509 -8.168 17.394 1.00 91.44 129 ASP A N 1
ATOM 987 C CA . ASP A 1 129 ? -12.224 -9.417 16.683 1.00 91.44 129 ASP A CA 1
ATOM 988 C C . ASP A 1 129 ? -11.793 -9.107 15.247 1.00 91.44 129 ASP A C 1
ATOM 990 O O . ASP A 1 129 ? -12.580 -8.617 14.427 1.00 91.44 129 ASP A O 1
ATOM 994 N N . ILE A 1 130 ? -10.524 -9.376 14.946 1.00 89.31 130 ILE A N 1
ATOM 995 C CA . ILE A 1 130 ? -9.908 -9.023 13.668 1.00 89.31 130 ILE A CA 1
ATOM 996 C C . ILE A 1 130 ? -9.713 -10.279 12.823 1.00 89.31 130 ILE A C 1
ATOM 998 O O . ILE A 1 130 ? -9.097 -11.267 13.234 1.00 89.31 130 ILE A O 1
ATOM 1002 N N . GLY A 1 131 ? -10.177 -10.216 11.575 1.00 88.88 131 GLY A N 1
ATOM 1003 C CA . GLY A 1 131 ? -9.946 -11.257 10.582 1.00 88.88 131 GLY A CA 1
ATOM 1004 C C . GLY A 1 131 ? -8.488 -11.284 10.117 1.00 88.88 131 GLY A C 1
ATOM 1005 O O . GLY A 1 131 ? -8.190 -10.813 9.022 1.00 88.88 131 GLY A O 1
ATOM 1006 N N . ALA A 1 132 ? -7.585 -11.857 10.920 1.00 82.88 132 ALA A N 1
ATOM 1007 C CA . ALA A 1 132 ? -6.142 -11.871 10.650 1.00 82.88 132 ALA A CA 1
ATOM 1008 C C . ALA A 1 132 ? -5.779 -12.426 9.259 1.00 82.88 132 ALA A C 1
ATOM 1010 O O . ALA A 1 132 ? -4.878 -11.897 8.617 1.00 82.88 132 ALA A O 1
ATOM 1011 N N . GLY A 1 133 ? -6.515 -13.428 8.757 1.00 84.94 133 GLY A N 1
ATOM 1012 C CA . GLY A 1 133 ? -6.329 -13.954 7.397 1.00 84.94 133 GLY A CA 1
ATOM 1013 C C . GLY A 1 133 ? -6.595 -12.905 6.312 1.00 84.94 133 GLY A C 1
ATOM 1014 O O . GLY A 1 133 ? -5.722 -12.630 5.499 1.00 84.94 133 GLY A O 1
ATOM 1015 N N . LYS A 1 134 ? -7.753 -12.227 6.363 1.00 85.50 134 LYS A N 1
ATOM 1016 C CA . LYS A 1 134 ? -8.112 -11.164 5.402 1.00 85.50 134 LYS A CA 1
ATOM 1017 C C . LYS A 1 134 ? -7.112 -10.008 5.429 1.00 85.50 134 LYS A C 1
ATOM 1019 O O . LYS A 1 134 ? -6.785 -9.436 4.390 1.00 85.50 134 LYS A O 1
ATOM 1024 N N . LEU A 1 135 ? -6.651 -9.650 6.627 1.00 85.69 135 LEU A N 1
ATOM 1025 C CA . LEU A 1 135 ? -5.660 -8.597 6.816 1.00 85.69 135 LEU A CA 1
ATOM 1026 C C . LEU A 1 135 ? -4.304 -9.003 6.218 1.00 85.69 135 LEU A C 1
ATOM 1028 O O . LEU A 1 135 ? -3.707 -8.217 5.484 1.00 85.69 135 LEU A O 1
ATOM 1032 N N . LYS A 1 136 ? -3.861 -10.243 6.458 1.00 84.38 136 LYS A N 1
ATOM 1033 C CA . LYS A 1 136 ? -2.631 -10.798 5.885 1.00 84.38 136 LYS A CA 1
ATOM 1034 C C . LYS A 1 136 ? -2.673 -10.823 4.356 1.00 84.38 136 LYS A C 1
ATOM 1036 O O . LYS A 1 136 ? -1.770 -10.278 3.726 1.00 84.38 136 LYS A O 1
ATOM 1041 N N . ASP A 1 137 ? -3.741 -11.353 3.765 1.00 85.50 137 ASP A N 1
ATOM 1042 C CA . ASP A 1 137 ? -3.904 -11.413 2.306 1.00 85.50 137 ASP A CA 1
ATOM 1043 C C . ASP A 1 137 ? -3.828 -10.011 1.681 1.00 85.50 137 ASP A C 1
ATOM 1045 O O . ASP A 1 137 ? -3.204 -9.793 0.637 1.00 85.50 137 ASP A O 1
ATOM 1049 N N . ARG A 1 138 ? -4.422 -9.013 2.350 1.00 84.75 138 ARG A N 1
ATOM 1050 C CA . ARG A 1 138 ? -4.361 -7.623 1.893 1.00 84.75 138 ARG A CA 1
ATOM 1051 C C . ARG A 1 138 ? -2.953 -7.039 1.982 1.00 84.75 138 ARG A C 1
ATOM 1053 O O . ARG A 1 138 ? -2.554 -6.297 1.080 1.00 84.75 138 ARG A O 1
ATOM 1060 N N . MET A 1 139 ? -2.215 -7.346 3.045 1.00 79.94 139 MET A N 1
ATOM 1061 C CA . MET A 1 139 ? -0.823 -6.923 3.205 1.00 79.94 139 MET A CA 1
ATOM 1062 C C . MET A 1 139 ? 0.075 -7.541 2.130 1.00 79.94 139 MET A C 1
ATOM 1064 O O . MET A 1 139 ? 0.854 -6.820 1.507 1.00 79.94 139 MET A O 1
ATOM 1068 N N . GLU A 1 140 ? -0.088 -8.831 1.836 1.00 81.06 140 GLU A N 1
ATOM 1069 C CA . GLU A 1 140 ? 0.648 -9.522 0.770 1.00 81.06 140 GLU A CA 1
ATOM 1070 C C . GLU A 1 140 ? 0.341 -8.931 -0.613 1.00 81.06 140 GLU A C 1
ATOM 1072 O O . GLU A 1 140 ? 1.256 -8.635 -1.389 1.00 81.06 140 GLU A O 1
ATOM 1077 N N . ALA A 1 141 ? -0.933 -8.655 -0.904 1.00 81.75 141 ALA A N 1
ATOM 1078 C CA . ALA A 1 141 ? -1.323 -7.967 -2.132 1.00 81.75 141 ALA A CA 1
ATOM 1079 C C . ALA A 1 141 ? -0.669 -6.578 -2.238 1.00 81.75 141 ALA A C 1
ATOM 1081 O O . ALA A 1 141 ? -0.216 -6.177 -3.314 1.00 81.75 141 ALA A O 1
ATOM 1082 N N . MET A 1 142 ? -0.572 -5.845 -1.124 1.00 78.25 142 MET A N 1
ATOM 1083 C CA . MET A 1 142 ? 0.084 -4.538 -1.096 1.00 78.25 142 MET A CA 1
ATOM 1084 C C . MET A 1 142 ? 1.591 -4.650 -1.331 1.00 78.25 142 MET A C 1
ATOM 1086 O O . MET A 1 142 ? 2.147 -3.866 -2.101 1.00 78.25 142 MET A O 1
ATOM 1090 N N . ASN A 1 143 ? 2.242 -5.646 -0.728 1.00 73.88 143 ASN A N 1
ATOM 1091 C CA . ASN A 1 143 ? 3.649 -5.956 -0.965 1.00 73.88 143 ASN A CA 1
ATOM 1092 C C . ASN A 1 143 ? 3.909 -6.255 -2.445 1.00 73.88 143 ASN A C 1
ATOM 1094 O O . ASN A 1 143 ? 4.836 -5.691 -3.024 1.00 73.88 143 ASN A O 1
ATOM 1098 N N . LEU A 1 144 ? 3.047 -7.041 -3.093 1.00 72.25 144 LEU A N 1
ATOM 1099 C CA . LEU A 1 144 ? 3.151 -7.319 -4.525 1.00 72.25 144 LEU A CA 1
ATOM 1100 C C . LEU A 1 144 ? 3.008 -6.048 -5.378 1.00 72.25 144 LEU A C 1
ATOM 1102 O O . LEU A 1 144 ? 3.763 -5.850 -6.332 1.00 72.25 144 LEU A O 1
ATOM 1106 N N . ILE A 1 145 ? 2.057 -5.170 -5.046 1.00 74.00 145 ILE A N 1
ATOM 1107 C CA . ILE A 1 145 ? 1.863 -3.896 -5.755 1.00 74.00 145 ILE A CA 1
ATOM 1108 C C . ILE A 1 145 ? 3.087 -2.987 -5.582 1.00 74.00 145 ILE A C 1
ATOM 1110 O O . ILE A 1 145 ? 3.548 -2.391 -6.557 1.00 74.00 145 ILE A O 1
ATOM 1114 N N . MET A 1 146 ? 3.633 -2.888 -4.368 1.00 68.56 146 MET A N 1
ATOM 1115 C CA . MET A 1 146 ? 4.823 -2.078 -4.090 1.00 68.56 146 MET A CA 1
ATOM 1116 C C . MET A 1 146 ? 6.071 -2.646 -4.769 1.00 68.56 146 MET A C 1
ATOM 1118 O O . MET A 1 146 ? 6.832 -1.887 -5.364 1.00 68.56 146 MET A O 1
ATOM 1122 N N . ALA A 1 147 ? 6.244 -3.969 -4.770 1.00 66.56 147 ALA A N 1
ATOM 1123 C CA . ALA A 1 147 ? 7.329 -4.634 -5.486 1.00 66.56 147 ALA A CA 1
ATOM 1124 C C . ALA A 1 147 ? 7.270 -4.345 -6.996 1.00 66.56 147 ALA A C 1
ATOM 1126 O O . ALA A 1 147 ? 8.293 -4.054 -7.613 1.00 66.56 147 ALA A O 1
ATOM 1127 N N . ARG A 1 148 ? 6.067 -4.336 -7.589 1.00 65.50 148 ARG A N 1
ATOM 1128 C CA . ARG A 1 148 ? 5.874 -3.946 -8.997 1.00 65.50 148 ARG A CA 1
ATOM 1129 C C . ARG A 1 148 ? 6.164 -2.465 -9.240 1.00 65.50 148 ARG A C 1
ATOM 1131 O O . ARG A 1 148 ? 6.851 -2.147 -10.200 1.00 65.50 148 ARG A O 1
ATOM 1138 N N . LYS A 1 149 ? 5.725 -1.568 -8.351 1.00 67.88 149 LYS A N 1
ATOM 1139 C CA . LYS A 1 149 ? 6.071 -0.136 -8.434 1.00 67.88 149 LYS A CA 1
ATOM 1140 C C . LYS A 1 149 ? 7.570 0.135 -8.288 1.00 67.88 149 LYS A C 1
ATOM 1142 O O . LYS A 1 149 ? 8.057 1.095 -8.873 1.00 67.88 149 LYS A O 1
ATOM 1147 N N . SER A 1 150 ? 8.285 -0.674 -7.509 1.00 67.19 150 SER A N 1
ATOM 1148 C CA . SER A 1 150 ? 9.744 -0.588 -7.369 1.00 67.19 150 SER A CA 1
ATOM 1149 C C . SER A 1 150 ? 10.467 -1.042 -8.645 1.00 67.19 150 SER A C 1
ATOM 1151 O O . SER A 1 150 ? 11.498 -0.476 -9.005 1.00 67.19 150 SER A O 1
ATOM 1153 N N . LYS A 1 151 ? 9.897 -2.015 -9.367 1.00 81.62 151 LYS A N 1
ATOM 1154 C CA . LYS A 1 151 ? 10.450 -2.584 -10.605 1.00 81.62 151 LYS A CA 1
ATOM 1155 C C . LYS A 1 151 ? 9.459 -2.462 -11.773 1.00 81.62 151 LYS A C 1
ATOM 1157 O O . LYS A 1 151 ? 8.947 -3.484 -12.247 1.00 81.62 151 LYS A O 1
ATOM 1162 N N . PRO A 1 152 ? 9.172 -1.234 -12.247 1.00 86.19 152 PRO A N 1
ATOM 1163 C CA . PRO A 1 152 ? 8.272 -1.027 -13.372 1.00 86.19 152 PRO A CA 1
ATOM 1164 C C . PRO A 1 152 ? 8.798 -1.720 -14.629 1.00 86.19 152 PRO A C 1
ATOM 1166 O O . PRO A 1 152 ? 10.004 -1.903 -14.816 1.00 86.19 152 PRO A O 1
ATOM 1169 N N . ARG A 1 153 ? 7.878 -2.075 -15.527 1.00 88.81 153 ARG A N 1
ATOM 1170 C CA . ARG A 1 153 ? 8.234 -2.550 -16.867 1.00 88.81 153 ARG A CA 1
ATOM 1171 C C . ARG A 1 153 ? 8.654 -1.360 -17.719 1.00 88.81 153 ARG A C 1
ATOM 1173 O O . ARG A 1 153 ? 7.846 -0.463 -17.965 1.00 88.81 153 ARG A O 1
ATOM 1180 N N . ILE A 1 154 ? 9.907 -1.354 -18.153 1.00 89.50 154 ILE A N 1
ATOM 1181 C CA . ILE A 1 154 ? 10.513 -0.218 -18.845 1.00 89.50 154 ILE A CA 1
ATOM 1182 C C . ILE A 1 154 ? 10.580 -0.510 -20.344 1.00 89.50 154 ILE A C 1
ATOM 1184 O O . ILE A 1 154 ? 11.024 -1.578 -20.759 1.00 89.50 154 ILE A O 1
ATOM 1188 N N . MET A 1 155 ? 10.172 0.455 -21.162 1.00 86.75 155 MET A N 1
ATOM 118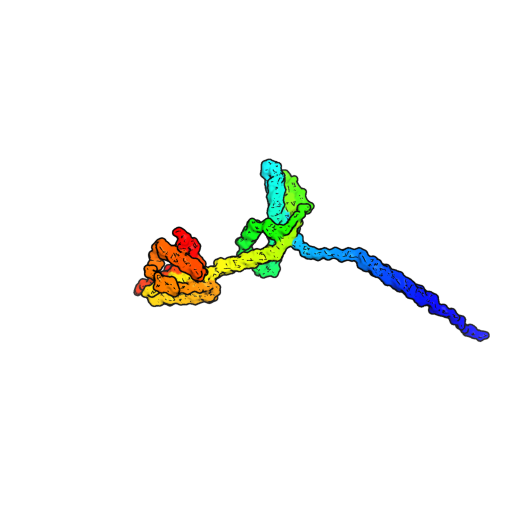9 C CA . MET A 1 155 ? 10.461 0.472 -22.593 1.00 86.75 155 MET A CA 1
ATOM 1190 C C . MET A 1 155 ? 11.558 1.496 -22.872 1.00 86.75 155 MET A C 1
ATOM 1192 O O . MET A 1 155 ? 11.489 2.620 -22.383 1.00 86.75 155 MET A O 1
ATOM 1196 N N . ILE A 1 156 ? 12.556 1.118 -23.666 1.00 86.19 156 ILE A N 1
ATOM 1197 C CA . ILE A 1 156 ? 13.662 1.996 -24.053 1.00 86.19 156 ILE A CA 1
ATOM 1198 C C . ILE A 1 156 ? 13.520 2.327 -25.539 1.00 86.19 156 ILE A C 1
ATOM 1200 O O . ILE A 1 156 ? 13.391 1.427 -26.371 1.00 86.19 156 ILE A O 1
ATOM 1204 N N . LEU A 1 157 ? 13.542 3.619 -25.860 1.00 81.19 157 LEU A N 1
ATOM 1205 C CA . LEU A 1 157 ? 13.493 4.142 -27.218 1.00 81.19 157 LEU A CA 1
ATOM 1206 C C . LEU A 1 157 ? 14.705 5.040 -27.460 1.00 81.19 157 LEU A C 1
ATOM 1208 O O . LEU A 1 157 ? 14.915 6.017 -26.744 1.00 81.19 157 LEU A O 1
ATOM 1212 N N . PHE A 1 158 ? 15.472 4.710 -28.493 1.00 78.00 158 PHE A N 1
ATOM 1213 C CA . PHE A 1 158 ? 16.544 5.541 -29.027 1.00 78.00 158 PHE A CA 1
ATOM 1214 C C . PHE A 1 158 ? 16.240 5.895 -30.473 1.00 78.00 158 PHE A C 1
ATOM 1216 O O . PHE A 1 158 ? 15.661 5.086 -31.205 1.00 78.00 158 PHE A O 1
ATOM 1223 N N . ASN A 1 159 ? 16.677 7.081 -30.888 1.00 68.69 159 ASN A N 1
ATOM 1224 C CA . ASN A 1 159 ? 16.642 7.467 -32.286 1.00 68.69 159 ASN A CA 1
ATOM 1225 C C . ASN A 1 159 ? 17.808 6.755 -32.984 1.00 68.69 159 ASN A C 1
ATOM 1227 O O . ASN A 1 159 ? 18.928 7.223 -32.896 1.00 68.69 159 ASN A O 1
ATOM 1231 N N . GLN A 1 160 ? 17.594 5.587 -33.597 1.00 67.81 160 GLN A N 1
ATOM 1232 C CA . GLN A 1 160 ? 18.644 4.689 -34.125 1.00 67.81 160 GLN A CA 1
ATOM 1233 C C . GLN A 1 160 ? 19.393 5.234 -35.370 1.00 67.81 160 GLN A C 1
ATOM 1235 O O . GLN A 1 160 ? 19.735 4.491 -36.289 1.00 67.81 160 GLN A O 1
ATOM 1240 N N . HIS A 1 161 ? 19.647 6.541 -35.415 1.00 70.19 161 HIS A N 1
ATOM 1241 C CA . HIS A 1 161 ? 20.307 7.247 -36.508 1.00 70.19 161 HIS A CA 1
ATOM 1242 C C . HIS A 1 161 ? 21.824 7.038 -36.493 1.00 70.19 161 HIS A C 1
ATOM 1244 O O . HIS A 1 161 ? 22.457 7.035 -37.549 1.00 70.19 161 HIS A O 1
ATOM 1250 N N . SER A 1 162 ? 22.419 6.832 -35.314 1.00 73.44 162 SER A N 1
ATOM 1251 C CA . SER A 1 162 ? 23.861 6.646 -35.162 1.00 73.44 162 SER A CA 1
ATOM 1252 C C . SER A 1 162 ? 24.220 5.256 -34.625 1.00 73.44 162 SER A C 1
ATOM 1254 O O . SER A 1 162 ? 23.471 4.626 -33.878 1.00 73.44 162 SER A O 1
ATOM 1256 N N . LYS A 1 163 ? 25.433 4.775 -34.942 1.00 78.50 163 LYS A N 1
ATOM 1257 C CA . LYS A 1 163 ? 25.984 3.544 -34.337 1.00 78.50 163 LYS A CA 1
ATOM 1258 C C . LYS A 1 163 ? 26.085 3.648 -32.809 1.00 78.50 163 LYS A C 1
ATOM 1260 O O . LYS A 1 163 ? 26.024 2.632 -32.124 1.00 78.50 163 LYS A O 1
ATOM 1265 N N . THR A 1 164 ? 26.232 4.860 -32.279 1.00 79.31 164 THR A N 1
ATOM 1266 C CA . THR A 1 164 ? 26.323 5.129 -30.843 1.00 79.31 164 THR A CA 1
ATOM 1267 C C . THR A 1 164 ? 24.996 4.949 -30.111 1.00 79.31 164 THR A C 1
ATOM 1269 O O . THR A 1 164 ? 25.016 4.482 -28.973 1.00 79.31 164 THR A O 1
ATOM 1272 N N . ASP A 1 165 ? 23.857 5.186 -30.766 1.00 79.00 165 ASP A N 1
ATOM 1273 C CA . ASP A 1 165 ? 22.530 4.946 -30.182 1.00 79.00 165 ASP A CA 1
ATOM 1274 C C . ASP A 1 165 ? 22.282 3.455 -29.928 1.00 79.00 165 ASP A C 1
ATOM 1276 O O . ASP A 1 165 ? 21.819 3.078 -28.854 1.00 79.00 165 ASP A O 1
ATOM 1280 N N . PHE A 1 166 ? 22.684 2.581 -30.859 1.00 81.31 166 PHE A N 1
ATOM 1281 C CA . PHE A 1 166 ? 22.602 1.126 -30.665 1.00 81.31 166 PHE A CA 1
ATOM 1282 C C . PHE A 1 166 ? 23.458 0.649 -29.484 1.00 81.31 166 PHE A C 1
ATOM 1284 O O . PHE A 1 166 ? 23.049 -0.230 -28.722 1.00 81.31 166 PHE A O 1
ATOM 1291 N N . VAL A 1 167 ? 24.649 1.233 -29.312 1.00 86.38 167 VAL A N 1
ATOM 1292 C CA . VAL A 1 167 ? 25.547 0.906 -28.195 1.00 86.38 167 VAL A CA 1
ATOM 1293 C C . VAL A 1 167 ? 24.959 1.390 -26.867 1.00 86.38 167 VAL A C 1
ATOM 1295 O O . VAL A 1 167 ? 24.996 0.649 -25.884 1.00 86.38 167 VAL A O 1
ATOM 1298 N N . ALA A 1 168 ? 24.376 2.590 -26.834 1.00 83.75 168 ALA A N 1
ATOM 1299 C CA . ALA A 1 168 ? 23.729 3.141 -25.646 1.00 83.75 168 ALA A CA 1
ATOM 1300 C C . ALA A 1 168 ? 22.462 2.361 -25.257 1.00 83.75 168 ALA A C 1
ATOM 1302 O O . ALA A 1 168 ? 22.288 2.022 -24.084 1.00 83.75 168 ALA A O 1
ATOM 1303 N N . GLU A 1 169 ? 21.625 1.995 -26.232 1.00 82.50 169 GLU A N 1
ATOM 1304 C CA . GLU A 1 169 ? 20.445 1.151 -26.027 1.00 82.50 169 GLU A CA 1
ATOM 1305 C C . GLU A 1 169 ? 20.835 -0.209 -25.437 1.00 82.50 169 GLU A C 1
ATOM 1307 O O . GLU A 1 169 ? 20.267 -0.643 -24.430 1.00 82.50 169 GLU A O 1
ATOM 1312 N N . ALA A 1 170 ? 21.856 -0.859 -26.005 1.00 87.44 170 ALA A N 1
ATOM 1313 C CA . ALA A 1 170 ? 22.366 -2.130 -25.503 1.00 87.44 170 ALA A CA 1
ATOM 1314 C C . ALA A 1 170 ? 22.965 -2.003 -24.089 1.00 87.44 170 ALA A C 1
ATOM 1316 O O . ALA A 1 170 ? 22.768 -2.890 -23.253 1.00 87.44 170 ALA A O 1
ATOM 1317 N N . ALA A 1 171 ? 23.673 -0.908 -23.796 1.00 88.94 171 ALA A N 1
ATOM 1318 C CA . ALA A 1 171 ? 24.248 -0.650 -22.477 1.00 88.94 171 ALA A CA 1
ATOM 1319 C C . ALA A 1 171 ? 23.165 -0.448 -21.406 1.00 88.94 171 ALA A C 1
ATOM 1321 O O . ALA A 1 171 ? 23.232 -1.079 -20.349 1.00 88.94 171 ALA A O 1
ATOM 1322 N N . LEU A 1 172 ? 22.136 0.360 -21.686 1.00 88.25 172 LEU A N 1
ATOM 1323 C CA . LEU A 1 172 ? 21.007 0.552 -20.772 1.00 88.25 172 LEU A CA 1
ATOM 1324 C C . LEU A 1 172 ? 20.198 -0.732 -20.593 1.00 88.25 172 LEU A C 1
ATOM 1326 O O . LEU A 1 172 ? 19.861 -1.089 -19.467 1.00 88.25 172 LEU A O 1
ATOM 1330 N N . THR A 1 173 ? 19.955 -1.470 -21.676 1.00 88.69 173 THR A N 1
ATOM 1331 C CA . THR A 1 173 ? 19.286 -2.777 -21.628 1.00 88.69 173 THR A CA 1
ATOM 1332 C C . THR A 1 173 ? 19.997 -3.707 -20.647 1.00 88.69 173 THR A C 1
ATOM 1334 O O . THR A 1 173 ? 19.379 -4.245 -19.731 1.00 88.69 173 THR A O 1
ATOM 1337 N N . ARG A 1 174 ? 21.324 -3.833 -20.762 1.00 89.88 174 ARG A N 1
ATOM 1338 C CA . ARG A 1 174 ? 22.131 -4.636 -19.830 1.00 89.88 174 ARG A CA 1
ATOM 1339 C C . ARG A 1 174 ? 22.077 -4.097 -18.402 1.00 89.88 174 ARG A C 1
ATOM 1341 O O . ARG A 1 174 ? 21.932 -4.883 -17.471 1.00 89.88 174 ARG A O 1
ATOM 1348 N N . PHE A 1 175 ? 22.167 -2.779 -18.222 1.00 90.81 175 PHE A N 1
ATOM 1349 C CA . PHE A 1 175 ? 22.127 -2.135 -16.906 1.00 90.81 175 PHE A CA 1
ATOM 1350 C C . PHE A 1 175 ? 20.826 -2.424 -16.144 1.00 90.81 175 PHE A C 1
ATOM 1352 O O . PHE A 1 175 ? 20.870 -2.695 -14.939 1.00 90.81 175 PHE A O 1
ATOM 1359 N N . PHE A 1 176 ? 19.688 -2.378 -1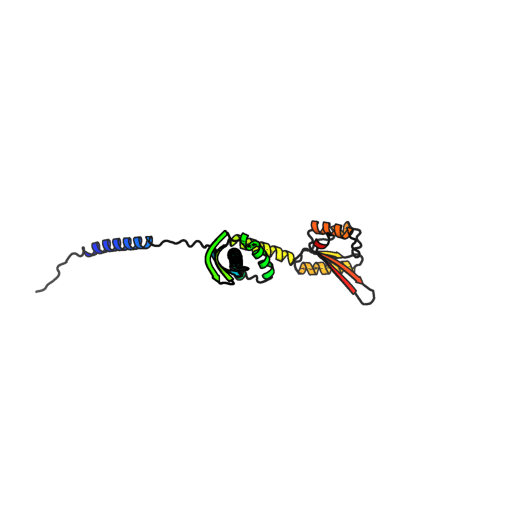6.841 1.00 90.50 176 PHE A N 1
ATOM 1360 C CA . PHE A 1 176 ? 18.366 -2.621 -16.268 1.00 90.50 176 PHE A CA 1
ATOM 1361 C C . PHE A 1 176 ? 18.084 -4.114 -16.065 1.00 90.50 176 PHE A C 1
ATOM 1363 O O . PHE A 1 176 ? 17.603 -4.487 -14.996 1.00 90.50 176 PHE A O 1
ATOM 1370 N N . LEU A 1 177 ? 18.466 -4.983 -17.008 1.00 89.25 177 LEU A N 1
ATOM 1371 C CA . LEU A 1 177 ? 18.343 -6.436 -16.829 1.00 89.25 177 LEU A CA 1
ATOM 1372 C C . LEU A 1 177 ? 19.184 -6.944 -15.651 1.00 89.25 177 LEU A C 1
ATOM 1374 O O . LEU A 1 177 ? 18.705 -7.757 -14.866 1.00 89.25 177 LEU A O 1
ATOM 1378 N N . ALA A 1 178 ? 20.402 -6.421 -15.470 1.00 90.38 178 ALA A N 1
ATOM 1379 C CA . ALA A 1 178 ? 21.264 -6.777 -14.338 1.00 90.38 178 ALA A CA 1
ATOM 1380 C C . ALA A 1 178 ? 20.670 -6.388 -12.971 1.00 90.38 178 ALA A C 1
ATOM 1382 O O . ALA A 1 178 ? 21.074 -6.930 -11.947 1.00 90.38 178 ALA A O 1
ATOM 1383 N N . ARG A 1 179 ? 19.718 -5.448 -12.948 1.00 89.06 179 ARG A N 1
ATOM 1384 C CA . ARG A 1 179 ? 18.985 -5.005 -11.752 1.00 89.06 179 ARG A CA 1
ATOM 1385 C C . ARG A 1 179 ? 17.567 -5.576 -11.683 1.00 89.06 179 ARG A C 1
ATOM 1387 O O . ARG A 1 179 ? 16.755 -5.077 -10.909 1.00 89.06 179 ARG A O 1
ATOM 1394 N N . ASP A 1 180 ? 17.282 -6.615 -12.472 1.00 86.00 180 ASP A N 1
ATOM 1395 C CA . ASP A 1 180 ? 16.005 -7.337 -12.478 1.00 86.00 180 ASP A CA 1
ATOM 1396 C C . ASP A 1 180 ? 14.800 -6.466 -12.897 1.00 86.00 180 ASP A C 1
ATOM 1398 O O . ASP A 1 180 ? 13.656 -6.692 -12.499 1.00 86.00 180 ASP A O 1
ATOM 1402 N N . PHE A 1 181 ? 15.039 -5.443 -13.725 1.00 89.25 181 PHE A N 1
ATOM 1403 C CA . PHE A 1 181 ? 13.956 -4.714 -14.381 1.00 89.25 181 PHE A CA 1
ATOM 1404 C C . PHE A 1 181 ? 13.469 -5.485 -15.604 1.00 89.25 181 PHE A C 1
ATOM 1406 O O . PHE A 1 181 ? 14.250 -5.983 -16.417 1.00 89.25 181 PHE A O 1
ATOM 1413 N N . LYS A 1 182 ? 12.149 -5.527 -15.776 1.00 88.88 182 LYS A N 1
ATOM 1414 C CA . LYS A 1 182 ? 11.524 -6.125 -16.955 1.00 88.88 182 LYS A CA 1
ATOM 1415 C C . LYS A 1 182 ? 11.533 -5.127 -18.105 1.00 88.88 182 LYS A C 1
ATOM 1417 O O . LYS A 1 182 ? 10.953 -4.049 -17.985 1.00 88.88 182 LYS A O 1
ATOM 1422 N N . LEU A 1 183 ? 12.135 -5.511 -19.225 1.00 88.75 183 LEU A N 1
ATOM 1423 C CA . LEU A 1 183 ? 12.165 -4.689 -20.430 1.00 88.75 183 LEU A CA 1
ATOM 1424 C C . LEU A 1 183 ? 11.079 -5.107 -21.419 1.00 88.75 183 LEU A C 1
ATOM 1426 O O . LEU A 1 183 ? 10.790 -6.291 -21.592 1.00 88.75 183 LEU A O 1
ATOM 1430 N N . VAL A 1 184 ? 10.463 -4.110 -22.043 1.00 87.88 184 VAL A N 1
ATOM 1431 C CA . VAL A 1 184 ? 9.509 -4.277 -23.138 1.00 87.88 184 VAL A CA 1
ATOM 1432 C C . VAL A 1 184 ? 10.236 -4.046 -24.454 1.00 87.88 184 VAL A C 1
ATOM 1434 O O . VAL A 1 184 ? 10.929 -3.040 -24.606 1.00 87.88 184 VAL A O 1
ATOM 1437 N N . ASP A 1 185 ? 10.059 -4.967 -25.401 1.00 80.88 185 ASP A N 1
ATOM 1438 C CA . ASP A 1 185 ? 10.621 -4.824 -26.740 1.00 80.88 185 ASP A CA 1
ATOM 1439 C C . ASP A 1 185 ? 9.968 -3.651 -27.488 1.00 80.88 185 ASP A C 1
ATOM 1441 O O . ASP A 1 185 ? 8.742 -3.547 -27.621 1.00 80.88 185 ASP A O 1
ATOM 1445 N N . SER A 1 186 ? 10.818 -2.760 -27.988 1.00 71.75 186 SER A N 1
ATOM 1446 C CA . SER A 1 186 ? 10.430 -1.613 -28.800 1.00 71.75 186 SER A CA 1
ATOM 1447 C C . SER A 1 186 ? 10.393 -1.934 -30.297 1.00 71.75 186 SER A C 1
ATOM 1449 O O . SER A 1 186 ? 9.880 -1.126 -31.071 1.00 71.75 186 SER A O 1
ATOM 1451 N N . GLY A 1 187 ? 10.874 -3.109 -30.728 1.00 66.50 187 GLY A N 1
ATOM 1452 C CA . GLY A 1 187 ? 10.987 -3.497 -32.137 1.00 66.50 187 GLY A CA 1
ATOM 1453 C C . GLY A 1 187 ? 9.673 -3.435 -32.923 1.00 66.50 187 GLY A C 1
ATOM 1454 O O . GLY A 1 187 ? 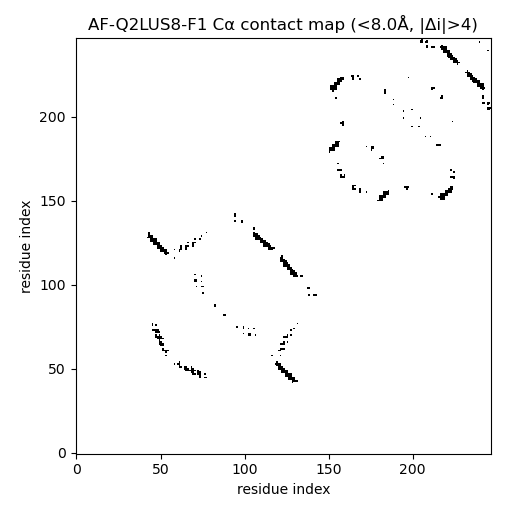9.657 -2.966 -34.062 1.00 66.50 187 GLY A O 1
ATOM 1455 N N . SER A 1 188 ? 8.552 -3.822 -32.304 1.00 62.03 188 SER A N 1
ATOM 1456 C CA . SER A 1 188 ? 7.231 -3.780 -32.959 1.00 62.03 188 SER A CA 1
ATOM 1457 C C . SER A 1 188 ? 6.665 -2.358 -33.099 1.00 62.03 188 SER A C 1
ATOM 1459 O O . SER A 1 188 ? 5.911 -2.091 -34.031 1.00 62.03 188 SER A O 1
ATOM 1461 N N . PHE A 1 189 ? 7.063 -1.427 -32.226 1.00 66.19 189 PHE A N 1
ATOM 1462 C CA . PHE A 1 189 ? 6.708 -0.007 -32.337 1.00 66.19 189 PHE A CA 1
ATOM 1463 C C . PHE A 1 189 ? 7.586 0.722 -33.363 1.00 66.19 189 PHE A C 1
ATOM 1465 O O . PHE A 1 189 ? 7.080 1.483 -34.187 1.00 66.19 189 PHE A O 1
ATOM 1472 N N . LYS A 1 190 ? 8.893 0.424 -33.365 1.00 63.12 190 LYS A N 1
ATOM 1473 C CA . LYS A 1 190 ? 9.896 1.007 -34.272 1.00 63.12 190 LYS A CA 1
ATOM 1474 C C . LYS A 1 190 ? 9.612 0.721 -35.751 1.00 63.12 190 LYS A C 1
ATOM 1476 O O . LYS A 1 190 ? 9.907 1.548 -36.601 1.00 63.12 190 LYS A O 1
ATOM 1481 N N . LYS A 1 191 ? 9.026 -0.440 -36.070 1.00 57.69 191 LYS A N 1
ATOM 1482 C CA . LYS A 1 191 ? 8.745 -0.854 -37.458 1.00 57.69 191 LYS A CA 1
ATOM 1483 C C . LYS A 1 191 ? 7.552 -0.131 -38.097 1.00 57.69 191 LYS A C 1
ATOM 1485 O O . LYS A 1 191 ? 7.502 -0.015 -39.316 1.00 57.69 191 LYS A O 1
ATOM 1490 N N . ASN A 1 192 ? 6.605 0.339 -37.284 1.00 50.53 192 ASN A N 1
ATOM 1491 C CA . ASN A 1 192 ? 5.326 0.883 -37.751 1.00 50.53 192 ASN A CA 1
ATOM 1492 C C . ASN A 1 192 ? 5.210 2.408 -37.616 1.00 50.53 192 ASN A C 1
ATOM 1494 O O . ASN A 1 192 ? 4.159 2.956 -37.939 1.00 50.53 192 ASN A O 1
ATOM 1498 N N . SER A 1 193 ? 6.254 3.093 -37.143 1.00 53.94 193 SER A N 1
ATOM 1499 C CA . SER A 1 193 ? 6.159 4.506 -36.772 1.00 53.94 193 SER A CA 1
ATOM 1500 C C . SER A 1 193 ? 7.302 5.308 -37.412 1.00 53.94 193 SER A C 1
ATOM 1502 O O . SER A 1 193 ? 8.461 5.128 -37.053 1.00 53.94 193 SER A O 1
ATOM 1504 N N . THR A 1 194 ? 6.982 6.203 -38.356 1.00 48.06 194 THR A N 1
ATOM 1505 C CA . THR A 1 194 ? 7.871 7.258 -38.897 1.00 48.06 194 THR A CA 1
ATOM 1506 C C . THR A 1 194 ? 8.034 8.374 -37.871 1.00 48.06 194 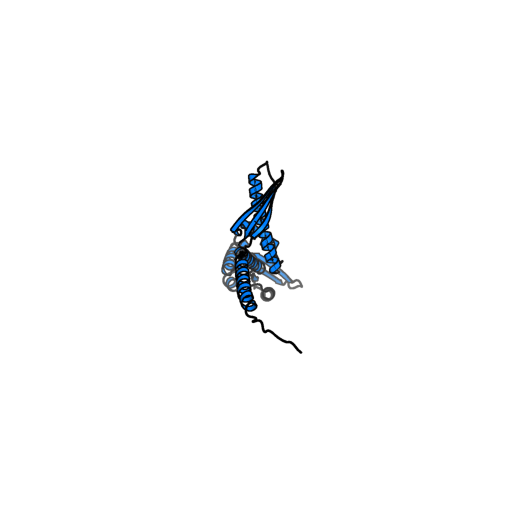THR A C 1
ATOM 1508 O O . THR A 1 194 ? 7.606 9.503 -38.089 1.00 48.06 194 THR A O 1
ATOM 1511 N N . VAL A 1 195 ? 8.540 8.044 -36.692 1.00 52.12 195 VAL A N 1
ATOM 1512 C CA . VAL A 1 195 ? 8.581 8.997 -35.591 1.00 52.12 195 VAL A CA 1
ATOM 1513 C C . VAL A 1 195 ? 10.033 9.394 -35.410 1.00 52.12 195 VAL A C 1
ATOM 1515 O O . VAL A 1 195 ? 10.868 8.615 -34.964 1.00 52.12 195 VAL A O 1
ATOM 1518 N N . ASP A 1 196 ? 10.342 10.622 -35.799 1.00 52.22 196 ASP A N 1
ATOM 1519 C CA . ASP A 1 196 ? 11.594 11.270 -35.436 1.00 52.22 196 ASP A CA 1
ATOM 1520 C C . ASP A 1 196 ? 11.458 11.698 -33.960 1.00 52.22 196 ASP A C 1
ATOM 1522 O O . ASP A 1 196 ? 10.972 12.775 -33.613 1.00 52.22 196 ASP A O 1
ATOM 1526 N N . HIS A 1 197 ? 11.734 10.748 -33.059 1.00 54.50 197 HIS A N 1
ATOM 1527 C CA . HIS A 1 197 ? 11.274 10.696 -31.658 1.00 54.50 197 HIS A CA 1
ATOM 1528 C C . HIS A 1 197 ? 11.775 11.808 -30.718 1.00 54.50 197 HIS A C 1
ATOM 1530 O O . HIS A 1 197 ? 11.503 11.765 -29.515 1.00 54.50 197 HIS A O 1
ATOM 1536 N N . LEU A 1 198 ? 12.501 12.803 -31.222 1.00 53.09 198 LEU A N 1
ATOM 1537 C CA . LEU A 1 198 ? 13.009 13.918 -30.419 1.00 53.09 198 LEU A CA 1
ATOM 1538 C C . LEU A 1 198 ? 12.062 15.125 -30.414 1.00 53.09 198 LEU A C 1
ATOM 1540 O O . LEU A 1 198 ? 12.184 15.991 -29.548 1.00 53.09 198 LEU A O 1
ATOM 1544 N N . GLN A 1 199 ? 11.057 15.131 -31.295 1.00 55.06 199 GLN A N 1
ATOM 1545 C CA . GLN A 1 199 ? 9.954 16.092 -31.307 1.00 55.06 199 GLN A CA 1
ATOM 1546 C C . GLN A 1 199 ? 8.626 15.336 -31.279 1.00 55.06 199 GLN A C 1
ATOM 1548 O O . GLN A 1 199 ? 7.918 15.242 -32.274 1.00 55.06 199 GLN A O 1
ATOM 1553 N N . LEU A 1 200 ? 8.302 14.746 -30.127 1.00 58.50 200 LEU A N 1
ATOM 1554 C CA . LEU A 1 200 ? 7.036 14.040 -29.946 1.00 58.50 200 LEU A CA 1
ATOM 1555 C C . LEU A 1 200 ? 5.865 15.020 -30.120 1.00 58.50 200 LEU A C 1
ATOM 1557 O O . LEU A 1 200 ? 5.590 15.830 -29.232 1.00 58.50 200 LEU A O 1
ATOM 1561 N N . SER A 1 201 ? 5.190 14.939 -31.267 1.00 56.94 201 SER A N 1
ATOM 1562 C CA . SER A 1 201 ? 3.898 15.582 -31.504 1.00 56.94 201 SER A CA 1
ATOM 1563 C C . SER A 1 201 ? 2.822 14.924 -30.634 1.00 56.94 201 SER A C 1
ATOM 1565 O O . SER A 1 201 ? 2.964 13.770 -30.222 1.00 56.94 201 SER A O 1
ATOM 1567 N N . CYS A 1 202 ? 1.710 15.617 -30.374 1.00 58.25 202 CYS A N 1
ATOM 1568 C CA . CYS A 1 202 ? 0.595 15.060 -29.598 1.00 58.25 202 CYS A CA 1
ATOM 1569 C C . CYS A 1 202 ? 0.086 13.727 -30.187 1.00 58.25 202 CYS A C 1
ATOM 1571 O O . CYS A 1 202 ? -0.174 12.785 -29.446 1.00 58.25 202 CYS A O 1
ATOM 1573 N N . ALA A 1 203 ? 0.043 13.608 -31.520 1.00 57.69 203 ALA A N 1
ATOM 1574 C CA . ALA A 1 203 ? -0.406 12.393 -32.207 1.00 57.69 203 ALA A CA 1
ATOM 1575 C C . ALA A 1 203 ? 0.528 11.179 -31.994 1.00 57.69 203 ALA A C 1
ATOM 1577 O O . ALA A 1 203 ? 0.077 10.026 -31.945 1.00 57.69 203 ALA A O 1
ATOM 1578 N N . ASP A 1 204 ? 1.828 11.432 -31.828 1.00 70.31 204 ASP A N 1
ATOM 1579 C CA . ASP A 1 204 ? 2.828 10.390 -31.585 1.00 70.31 204 ASP A CA 1
ATOM 1580 C C . ASP A 1 204 ? 2.802 9.932 -30.127 1.00 70.31 204 ASP A C 1
ATOM 1582 O O . ASP A 1 204 ? 2.966 8.741 -29.851 1.00 70.31 204 ASP A O 1
ATOM 1586 N N . LEU A 1 205 ? 2.534 10.855 -29.196 1.00 72.50 205 LEU A N 1
ATOM 1587 C CA . LEU A 1 205 ? 2.368 10.550 -27.774 1.00 72.50 205 LEU A CA 1
ATOM 1588 C C . LEU A 1 205 ? 1.175 9.623 -27.528 1.00 72.50 205 LEU A C 1
ATOM 1590 O O . LEU A 1 205 ? 1.320 8.654 -26.784 1.00 72.50 205 LEU A O 1
ATOM 1594 N N . ASP A 1 206 ? 0.047 9.835 -28.208 1.00 75.75 206 ASP A N 1
ATOM 1595 C CA . ASP A 1 206 ? -1.135 8.969 -28.089 1.00 75.75 206 ASP A CA 1
ATOM 1596 C C . ASP A 1 206 ? -0.901 7.566 -28.659 1.00 75.75 206 ASP A C 1
ATOM 1598 O O . ASP A 1 206 ? -1.340 6.551 -28.107 1.00 75.75 206 ASP A O 1
ATOM 1602 N N . THR A 1 207 ? -0.199 7.475 -29.788 1.00 78.50 207 THR A N 1
ATOM 1603 C CA . THR A 1 207 ? 0.133 6.186 -30.411 1.00 78.50 207 THR A CA 1
ATOM 1604 C C . THR A 1 207 ? 1.134 5.413 -29.556 1.00 78.50 207 THR A C 1
ATOM 1606 O O . THR A 1 207 ? 0.957 4.213 -29.322 1.00 78.50 207 THR A O 1
ATOM 1609 N N . LEU A 1 208 ? 2.120 6.116 -28.997 1.00 78.56 208 LEU A N 1
ATOM 1610 C CA . LEU A 1 208 ? 3.049 5.583 -28.012 1.00 78.56 208 LEU A CA 1
ATOM 1611 C C . LEU A 1 208 ? 2.321 5.127 -26.740 1.00 78.56 208 LEU A C 1
ATOM 1613 O O . LEU A 1 208 ? 2.582 4.023 -26.264 1.00 78.56 208 LEU A O 1
ATOM 1617 N N . ALA A 1 209 ? 1.380 5.915 -26.214 1.00 80.81 209 ALA A N 1
ATOM 1618 C CA . ALA A 1 209 ? 0.591 5.572 -25.031 1.00 80.81 209 ALA A CA 1
ATOM 1619 C C . ALA A 1 209 ? -0.203 4.277 -25.244 1.00 80.81 209 ALA A C 1
ATOM 1621 O O . ALA A 1 209 ? -0.152 3.369 -24.412 1.00 80.81 209 ALA A O 1
ATOM 1622 N N . ARG A 1 210 ? -0.885 4.150 -26.389 1.00 81.81 210 ARG A N 1
ATOM 1623 C CA . ARG A 1 210 ? -1.650 2.944 -26.746 1.00 81.81 210 ARG A CA 1
ATOM 1624 C C . ARG A 1 210 ? -0.756 1.713 -26.853 1.00 81.81 210 ARG A C 1
ATOM 1626 O O . ARG A 1 210 ? -1.083 0.679 -26.272 1.00 81.81 210 ARG A O 1
ATOM 1633 N N . TYR A 1 211 ? 0.387 1.829 -27.527 1.00 83.19 211 TYR A N 1
ATOM 1634 C CA . TYR A 1 211 ? 1.350 0.732 -27.615 1.00 83.19 211 TYR A CA 1
ATOM 1635 C C . TYR A 1 211 ? 1.907 0.355 -26.237 1.00 83.19 211 TYR A C 1
ATOM 1637 O O . TYR A 1 211 ? 2.011 -0.826 -25.905 1.00 83.19 211 TYR A O 1
ATOM 1645 N N . CYS A 1 212 ? 2.220 1.341 -25.395 1.00 83.06 212 CYS A N 1
ATOM 1646 C CA . CYS A 1 212 ? 2.681 1.110 -24.028 1.00 83.06 212 CYS A CA 1
ATOM 1647 C C . CYS A 1 212 ? 1.636 0.373 -23.189 1.00 83.06 212 CYS A C 1
ATOM 1649 O O . CYS A 1 212 ? 1.977 -0.569 -22.480 1.00 83.06 212 CYS A O 1
ATOM 1651 N N . HIS A 1 213 ? 0.362 0.748 -23.306 1.00 84.06 213 HIS A N 1
ATOM 1652 C CA . HIS A 1 213 ? -0.723 0.051 -22.625 1.00 84.06 213 HIS A CA 1
ATOM 1653 C C . HIS A 1 213 ? -0.878 -1.397 -23.103 1.00 84.06 213 HIS A C 1
ATOM 1655 O O . HIS A 1 213 ? -1.025 -2.289 -22.272 1.00 84.06 213 HIS A O 1
ATOM 1661 N N . GLN A 1 214 ? -0.787 -1.650 -24.411 1.00 83.44 214 GLN A N 1
ATOM 1662 C CA . GLN A 1 214 ? -0.904 -3.000 -24.982 1.00 83.44 214 GLN A CA 1
ATOM 1663 C C . GLN A 1 214 ? 0.285 -3.899 -24.629 1.00 83.44 214 GLN A C 1
ATOM 1665 O O . GLN A 1 214 ? 0.115 -5.062 -24.272 1.00 83.44 214 GLN A O 1
ATOM 1670 N N . SER A 1 215 ? 1.499 -3.357 -24.697 1.00 83.44 215 SER A N 1
ATOM 1671 C CA . SER A 1 215 ? 2.731 -4.072 -24.348 1.00 83.44 215 SER A CA 1
ATOM 1672 C C . SER A 1 215 ? 2.948 -4.181 -22.831 1.00 83.44 215 SER A C 1
ATOM 1674 O O . SER A 1 215 ? 3.746 -5.000 -22.358 1.00 83.44 215 SER A O 1
ATOM 1676 N N . GLY A 1 216 ? 2.203 -3.387 -22.055 1.00 84.75 216 GLY A N 1
ATOM 1677 C CA . GLY A 1 216 ? 2.264 -3.259 -20.603 1.00 84.75 216 GLY A CA 1
ATOM 1678 C C . GLY A 1 216 ? 3.553 -2.602 -20.103 1.00 84.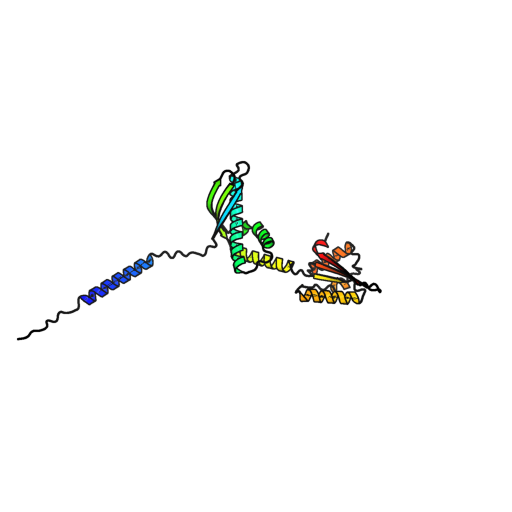75 216 GLY A C 1
ATOM 1679 O O . GLY A 1 216 ? 4.059 -2.992 -19.050 1.00 84.75 216 GLY A O 1
ATOM 1680 N N . ALA A 1 217 ? 4.100 -1.658 -20.870 1.00 87.50 217 ALA A N 1
ATOM 1681 C CA . ALA A 1 217 ? 5.142 -0.753 -20.406 1.00 87.50 217 ALA A CA 1
ATOM 1682 C C . ALA A 1 217 ? 4.535 0.285 -19.445 1.00 87.50 217 ALA A C 1
ATOM 1684 O O . ALA A 1 217 ? 3.499 0.893 -19.724 1.00 87.50 217 ALA A O 1
ATOM 1685 N N . GLU A 1 218 ? 5.185 0.499 -18.306 1.00 84.50 218 GLU A N 1
ATOM 1686 C CA . GLU A 1 218 ? 4.763 1.472 -17.288 1.00 84.50 218 GLU A CA 1
ATOM 1687 C C . GLU A 1 218 ? 5.572 2.770 -17.377 1.00 84.50 218 GLU A C 1
ATOM 1689 O O . GLU A 1 218 ? 5.087 3.853 -17.043 1.00 84.50 218 GLU A O 1
ATOM 1694 N N . VAL A 1 219 ? 6.812 2.665 -17.854 1.00 86.69 219 VAL A N 1
ATOM 1695 C CA . VAL A 1 219 ? 7.738 3.783 -18.014 1.00 86.69 219 VAL A CA 1
ATOM 1696 C C . VAL A 1 219 ? 8.409 3.684 -19.376 1.00 86.69 219 VAL A C 1
ATOM 1698 O O . VAL A 1 219 ? 8.874 2.613 -19.767 1.00 86.69 219 VAL A O 1
ATOM 1701 N N . VAL A 1 220 ? 8.488 4.812 -20.080 1.00 86.00 220 VAL A N 1
ATOM 1702 C CA . VAL A 1 220 ? 9.249 4.949 -21.323 1.00 86.00 220 VAL A CA 1
ATOM 1703 C C . VAL A 1 220 ? 10.490 5.788 -21.060 1.00 86.00 220 VAL A C 1
ATOM 1705 O O . VAL A 1 220 ? 10.407 6.894 -20.523 1.00 86.00 220 VAL A O 1
ATOM 1708 N N . LEU A 1 221 ? 11.641 5.255 -21.450 1.00 86.50 221 LEU A N 1
ATOM 1709 C CA . LEU A 1 221 ? 12.916 5.952 -21.477 1.00 86.50 221 LEU A CA 1
ATOM 1710 C C . LEU A 1 221 ? 13.212 6.383 -22.909 1.00 86.50 221 LEU A C 1
ATOM 1712 O O . LEU A 1 221 ? 13.369 5.541 -23.790 1.00 86.50 221 LEU A O 1
ATOM 1716 N N . LEU A 1 222 ? 13.293 7.691 -23.123 1.00 81.94 222 LEU A N 1
ATOM 1717 C CA . LEU A 1 222 ? 13.683 8.293 -24.391 1.00 81.94 222 LEU A CA 1
ATOM 1718 C C . LEU A 1 222 ? 15.147 8.711 -24.296 1.00 81.94 222 LEU A C 1
ATOM 1720 O O . LEU A 1 222 ? 15.493 9.552 -23.462 1.00 81.94 222 LEU A O 1
ATOM 1724 N N . GLY A 1 223 ? 15.995 8.102 -25.115 1.00 75.62 223 GLY A N 1
ATOM 1725 C CA . GLY A 1 223 ? 17.424 8.373 -25.176 1.00 75.62 223 GLY A CA 1
ATOM 1726 C C . GLY A 1 223 ? 17.823 9.086 -26.466 1.00 75.62 223 GLY A C 1
ATOM 1727 O O . GLY A 1 223 ? 17.340 8.743 -27.544 1.00 75.62 223 GLY A O 1
ATOM 1728 N N . SER A 1 224 ? 18.737 10.047 -26.348 1.00 74.00 224 SER A N 1
ATOM 1729 C CA . SER A 1 224 ? 19.438 10.673 -27.473 1.00 74.00 224 SER A CA 1
ATOM 1730 C C . SER A 1 224 ? 20.925 10.716 -27.171 1.00 74.00 224 SER A C 1
ATOM 1732 O O . SER A 1 224 ? 21.309 11.181 -26.092 1.00 74.00 224 SER A O 1
ATOM 1734 N N . VAL A 1 225 ? 21.758 10.271 -28.109 1.00 74.94 225 VAL A N 1
ATOM 1735 C CA . VAL A 1 225 ? 23.210 10.429 -28.024 1.00 74.94 225 VAL A CA 1
ATOM 1736 C C . VAL A 1 225 ? 23.659 11.330 -29.159 1.00 74.94 225 VAL A C 1
ATOM 1738 O O . VAL A 1 225 ? 23.523 10.973 -30.324 1.00 74.94 225 VAL A O 1
ATOM 1741 N N . ASP A 1 226 ? 24.200 12.494 -28.813 1.00 70.19 226 ASP A N 1
ATOM 1742 C CA . ASP A 1 226 ? 24.817 13.383 -29.789 1.00 70.19 226 ASP A CA 1
ATOM 1743 C C . ASP A 1 226 ? 26.341 13.336 -29.622 1.00 70.19 226 ASP A C 1
ATOM 1745 O O . ASP A 1 226 ? 26.889 13.486 -28.521 1.00 70.19 226 ASP A O 1
ATOM 1749 N N . VAL A 1 227 ? 27.031 13.058 -30.725 1.00 65.06 227 VAL A N 1
ATOM 1750 C CA . VAL A 1 227 ? 28.487 12.941 -30.772 1.00 65.06 227 VAL A CA 1
ATOM 1751 C C . VAL A 1 227 ? 29.018 14.111 -31.583 1.00 65.06 227 VAL A C 1
ATOM 1753 O O . VAL A 1 227 ? 29.190 14.027 -32.798 1.00 65.06 227 VAL A O 1
ATOM 1756 N N . SER A 1 228 ? 29.322 15.210 -30.897 1.00 60.62 228 SER A N 1
ATOM 1757 C CA . SER A 1 228 ? 30.038 16.326 -31.508 1.00 60.62 228 SER A CA 1
ATOM 1758 C C . SER A 1 228 ? 31.522 15.966 -31.638 1.00 60.62 228 SER A C 1
ATOM 1760 O O . SER A 1 228 ? 32.177 15.594 -30.663 1.00 60.62 228 SER A O 1
ATOM 1762 N N . SER A 1 229 ? 32.069 16.069 -32.855 1.00 55.66 229 SER A N 1
ATOM 1763 C CA . SER A 1 229 ? 33.387 15.553 -33.275 1.00 55.66 229 SER A CA 1
ATOM 1764 C C . SER A 1 229 ? 34.610 16.190 -32.594 1.00 55.66 229 SER A C 1
ATOM 1766 O O . SER A 1 229 ? 35.742 16.024 -33.046 1.00 55.66 229 SER A O 1
ATOM 1768 N N . THR A 1 230 ? 34.439 16.932 -31.504 1.00 50.88 230 THR A N 1
ATOM 1769 C CA . THR A 1 230 ? 35.537 17.511 -30.729 1.00 50.88 230 THR A CA 1
ATOM 1770 C C . THR A 1 230 ? 35.182 17.492 -29.241 1.00 50.88 230 THR A C 1
ATOM 1772 O O . THR A 1 230 ? 34.749 18.473 -28.655 1.00 50.88 230 THR A O 1
ATOM 1775 N N . ARG A 1 231 ? 35.423 16.330 -2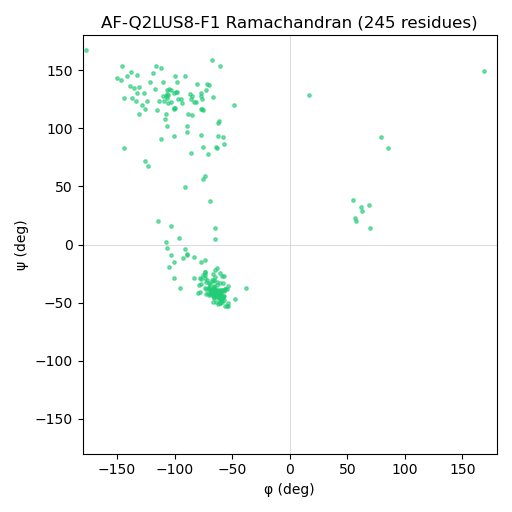8.623 1.00 48.19 231 ARG A N 1
ATOM 1776 C CA . ARG A 1 231 ? 35.657 16.141 -27.178 1.00 48.19 231 ARG A CA 1
ATOM 1777 C C . ARG A 1 231 ? 34.486 16.335 -26.198 1.00 48.19 231 ARG A C 1
ATOM 1779 O O . ARG A 1 231 ? 34.737 16.330 -24.994 1.00 48.19 231 ARG A O 1
ATOM 1786 N N . SER A 1 232 ? 33.236 16.381 -26.651 1.00 36.59 232 SER A N 1
ATOM 1787 C CA . SER A 1 232 ? 32.065 16.266 -25.768 1.00 36.59 232 SER A CA 1
ATOM 1788 C C . SER A 1 232 ? 31.037 15.280 -26.326 1.00 36.59 232 SER A C 1
ATOM 1790 O O . SER A 1 232 ? 30.571 15.405 -27.454 1.00 36.59 232 SER A O 1
ATOM 1792 N N . ILE A 1 233 ? 30.698 14.274 -25.518 1.00 49.50 233 ILE A N 1
ATOM 1793 C CA . ILE A 1 233 ? 29.557 13.383 -25.751 1.00 49.50 233 ILE A CA 1
ATOM 1794 C C . ILE A 1 233 ? 28.440 13.899 -24.848 1.00 49.50 233 ILE A C 1
ATOM 1796 O O . ILE A 1 233 ? 28.608 13.910 -23.626 1.00 49.50 233 ILE A O 1
ATOM 1800 N N . SER A 1 234 ? 27.326 14.345 -25.425 1.00 50.06 234 SER A N 1
ATOM 1801 C CA . SER A 1 234 ? 26.124 14.698 -24.668 1.00 50.06 234 SER A CA 1
ATOM 1802 C C . SER A 1 234 ? 25.102 13.573 -24.815 1.00 50.06 234 SER A C 1
ATOM 1804 O O . SER A 1 234 ? 24.711 13.180 -25.913 1.00 50.06 234 SER A O 1
ATOM 1806 N N . ALA A 1 235 ? 24.686 13.014 -23.680 1.00 57.16 235 ALA A N 1
ATOM 1807 C CA . ALA A 1 235 ? 23.638 12.006 -23.618 1.00 57.16 235 ALA A CA 1
ATOM 1808 C C . ALA A 1 235 ? 22.432 12.595 -22.883 1.00 57.16 235 ALA A C 1
ATOM 1810 O O . ALA A 1 235 ? 22.555 13.061 -21.749 1.00 57.16 235 ALA A O 1
ATOM 1811 N N . GLY A 1 236 ? 21.271 12.581 -23.534 1.00 58.00 236 GLY A N 1
ATOM 1812 C CA . GLY A 1 236 ? 19.995 12.969 -22.943 1.00 58.00 236 GLY A CA 1
ATOM 1813 C C . GLY A 1 236 ? 19.152 11.733 -22.659 1.00 58.00 236 GLY A C 1
ATOM 1814 O O . GLY A 1 236 ? 18.948 10.915 -23.554 1.00 58.00 236 GLY A O 1
ATOM 1815 N N . LEU A 1 237 ? 18.647 11.600 -21.431 1.00 66.88 237 LEU A N 1
ATOM 1816 C CA . LEU A 1 237 ? 17.690 10.559 -21.058 1.00 66.88 237 LEU A CA 1
ATOM 1817 C C . LEU A 1 237 ? 16.457 11.212 -20.433 1.00 66.88 237 LEU A C 1
ATOM 1819 O O . LEU A 1 237 ? 16.548 11.835 -19.376 1.00 66.88 237 LEU A O 1
ATOM 1823 N N . LYS A 1 238 ? 15.298 11.062 -21.074 1.00 77.19 238 LYS A N 1
ATOM 1824 C CA . LYS A 1 238 ? 14.011 11.543 -20.563 1.00 77.19 238 LYS A CA 1
ATOM 1825 C C . LYS A 1 238 ? 13.153 10.357 -20.140 1.00 77.19 238 LYS A C 1
ATOM 1827 O O . LYS A 1 238 ? 12.875 9.464 -20.933 1.00 77.19 238 LYS A O 1
ATOM 1832 N N . CYS A 1 239 ? 12.731 10.362 -18.881 1.00 70.31 239 CYS A N 1
ATOM 1833 C CA . CYS A 1 239 ? 11.840 9.357 -18.313 1.00 70.31 239 CYS A CA 1
ATOM 1834 C C . CYS A 1 239 ? 10.403 9.883 -18.334 1.00 70.31 239 CYS A C 1
ATOM 1836 O O . CYS A 1 239 ? 10.141 10.968 -17.811 1.00 70.31 239 CYS A O 1
ATOM 1838 N N . ILE A 1 240 ? 9.480 9.135 -18.943 1.00 78.25 240 ILE A N 1
ATOM 1839 C CA . ILE A 1 240 ? 8.062 9.496 -19.001 1.00 78.25 240 ILE A CA 1
ATOM 1840 C C . ILE A 1 240 ? 7.220 8.307 -18.521 1.00 78.25 240 ILE A C 1
ATOM 1842 O O . ILE A 1 240 ? 7.277 7.235 -19.129 1.00 78.25 240 ILE A O 1
ATOM 1846 N N . PRO A 1 241 ? 6.424 8.452 -17.447 1.00 77.94 241 PRO A N 1
ATOM 1847 C CA . PRO A 1 241 ? 5.475 7.419 -17.056 1.00 77.94 241 PRO A CA 1
ATOM 1848 C C . PRO A 1 241 ? 4.339 7.350 -18.079 1.00 77.94 241 PRO A C 1
ATOM 1850 O O . PRO A 1 241 ? 3.804 8.377 -18.501 1.00 77.94 241 PRO A O 1
ATOM 1853 N N . THR A 1 242 ? 3.925 6.143 -18.453 1.00 75.38 242 THR A N 1
ATOM 1854 C CA . THR A 1 242 ? 2.979 5.940 -19.565 1.00 75.38 242 THR A CA 1
ATOM 1855 C C . THR A 1 242 ? 1.600 6.525 -19.288 1.00 75.38 242 THR A C 1
ATOM 1857 O O . THR A 1 242 ? 0.944 7.020 -20.197 1.00 75.38 242 THR A O 1
ATOM 1860 N N . ARG A 1 243 ? 1.213 6.612 -18.012 1.00 73.25 243 ARG A N 1
ATOM 1861 C CA . ARG A 1 243 ? -0.006 7.305 -17.565 1.00 73.25 243 ARG A CA 1
ATOM 1862 C C . ARG A 1 243 ? -0.037 8.802 -17.905 1.00 73.25 243 ARG A C 1
ATOM 1864 O O . ARG A 1 243 ? -1.116 9.377 -17.959 1.00 73.25 243 ARG A O 1
ATOM 1871 N N . LEU A 1 244 ? 1.119 9.443 -18.083 1.00 71.81 244 LEU A N 1
ATOM 1872 C CA . LEU A 1 244 ? 1.200 10.858 -18.466 1.00 71.81 244 LEU A CA 1
ATOM 1873 C C . LEU A 1 244 ? 1.251 11.064 -19.986 1.00 71.81 244 LEU A C 1
ATOM 1875 O O . LEU A 1 244 ? 1.258 12.211 -20.419 1.00 71.81 244 LEU A O 1
ATOM 1879 N N . LEU A 1 245 ? 1.294 9.985 -20.778 1.00 65.31 245 LEU A N 1
ATOM 1880 C CA . LEU A 1 245 ? 1.287 10.062 -22.240 1.00 65.31 245 LEU A CA 1
ATOM 1881 C C . LEU A 1 245 ? -0.129 10.207 -22.812 1.00 65.31 245 LEU A C 1
ATOM 1883 O O . LEU A 1 245 ? -0.278 10.818 -23.858 1.00 65.31 245 LEU A O 1
ATOM 1887 N N . SER A 1 246 ? -1.152 9.683 -22.128 1.00 58.81 246 SER A N 1
ATOM 1888 C CA . SER A 1 246 ? -2.559 9.869 -22.498 1.00 58.81 246 SER A CA 1
ATOM 1889 C C . SER A 1 246 ? -3.115 11.129 -21.823 1.00 58.81 246 SER A C 1
ATOM 1891 O O . SER A 1 246 ? -3.489 11.080 -20.643 1.00 58.81 246 SER A O 1
ATOM 1893 N N . ARG A 1 247 ? -3.142 12.260 -22.526 1.00 53.97 247 ARG A N 1
ATOM 1894 C CA . ARG A 1 247 ? -3.829 13.476 -22.076 1.00 53.97 247 ARG A CA 1
ATOM 1895 C C . ARG A 1 247 ? -4.686 14.054 -23.181 1.00 53.97 247 ARG A C 1
ATOM 1897 O O . ARG A 1 247 ? -4.135 14.244 -24.279 1.00 53.97 247 ARG A O 1
#

Nearest PDB structures (foldseek):
  5ok8-assembly1_A  TM=5.890E-01  e=1.301E-03  Helicobacter pylori J99
  2el9-assembly2_D  TM=2.369E-01  e=1.847E-02  Escherichia coli
  2el9-assembly1_B  TM=2.216E-01  e=2.496E-02  Escherichia coli
  1kmn-assembly2_C  TM=2.094E-01  e=2.496E-02  Escherichia coli
  1xbw-assembly2_C  TM=3.697E-01  e=4.454E+00  Staphylococcus aureus subsp. aureus MW2

Radius of gyration: 37.75 Å; Cα contacts (8 Å, |Δi|>4): 303; chains: 1; bounding box: 58×98×118 Å

Organism: Syntrophus aciditrophicus (strain SB) (NCBI:txid56780)

pLDDT: mean 74.84, std 14.55, range [36.53, 94.94]

InterPro domains:
  IPR032370 Flagellar assembly protein T, N-terminal [PF16548] (45-130)
  IPR038180 FlgT, N-terminal domain superfamily [G3DSA:3.30.1660.40] (46-133)

Secondary structure (DSSP, 8-state):
------PPP--HHHHHHHHHHHHHHHHHHHHHTT----------EEEEEEEEE--TT-HHHHHHHHHHHHHHHHHHHHHHHHHHHHT--TTHHHHHHHHHTTGGGGEEEEEEEEEEEETTEEEEEEEEEE-HHHHHHHHHHHHHHHHHHHSPPEEEEE-TTSHHHHHHHHHHHHHHHTTTPPEEP-HHHHTT----TTS--HHHHHHHHHHHHHHT-SEEEEEEEEEETTTEEEEEEEEEEGGGT--

Foldseek 3Di:
DDDDDDDDDDPPVVVVVVVVVVVVVVVVVVVVVPDPPPPPPVFLKFKFKFKAWQDPVPVVVRVVRRVLRRLLRRLVVLVVVVCVVVVDPPPVVVLSVVCSVVSVVFFPDKDWPDWDDDPTMTMTMIITGGNSVVSVVSSVVSVVVVVCVVQFAEEEDEQPPDPVRVVVSVVVVVVSVVVVHHYFDCVVVVVPDPPPPVDDDLVNLVVVLVVCVVSVGQKYWYWYWDDDPPDDIDIDIDIDGSVVSPD

Solvent-accessible surface area (backbone atoms only — not comparable to full-atom values): 14260 Å² total; per-residue (Å²): 137,83,88,86,84,87,87,76,84,86,64,70,65,62,60,52,53,57,54,51,51,53,52,51,51,52,51,55,54,57,61,62,71,69,58,80,80,73,77,74,68,88,64,58,62,39,76,19,60,12,59,21,65,40,61,90,83,35,58,68,61,12,48,54,45,5,49,56,37,11,55,39,44,31,50,51,53,55,51,49,56,55,37,72,75,66,75,65,76,79,69,50,70,73,56,46,59,61,51,56,74,48,37,76,80,40,50,79,48,71,44,80,78,45,76,47,78,50,96,58,42,23,39,29,33,33,39,32,37,42,45,61,65,65,50,48,54,51,50,52,53,48,50,54,54,49,54,42,68,76,44,47,30,35,27,64,46,58,62,76,83,45,79,61,28,55,52,50,53,52,50,51,51,50,58,38,48,78,70,70,33,47,75,42,84,46,67,75,56,61,76,75,48,98,63,72,72,88,67,72,46,75,74,53,33,44,53,49,26,52,50,28,62,74,72,56,30,47,31,38,37,42,39,47,70,48,78,52,98,74,94,48,78,51,74,48,77,46,80,43,51,37,80,74,36,63,124

Sequence (247 aa):
MDLSTSAVPNSVHKIRYEKLNKILCVLLILLGLACPVSNAYARNQVTADGMATIHNSRMDIARDKAIDNAQRNAIEKVMGVMIYSGSEVENYQLKVDRILSESRGFINGYSIVSENGTDDVYTVTIEADIGAGKLKDRMEAMNLIMARKSKPRIMILFNQHSKTDFVAEAALTRFFLARDFKLVDSGSFKKNSTVDHLQLSCADLDTLARYCHQSGAEVVLLGSVDVSSTRSISAGLKCIPTRLLSR

Mean predicted aligned error: 16.66 Å